Protein AF-A0A9W8GCJ5-F1 (afdb_monomer)

Sequence (256 aa):
MLEFILEGESNPAYVTQRINQFIREYRLRLLELSTEEFESSVQSLISLKQEKLVSIGDEFGWHWAHINSDKYRFDKLENDIEHLKQLSKDDLLAFWDKYINKDTAKHYTRLDLQTWSAKIWQPTPEEFEMYPSAVLSLFGCLRSGGHTTLSIAEVYSFLLSVTTSNSIDTVLEELCELYSSKQAPSTINAGTARTAFETSSKIATALQMAISSAQDTPNFANLSTTNFASIGMKQSPEGIWLINDYTQFKSSQALH

Nearest PDB structures (foldseek):
  7rzh-assembly1_B  TM=9.406E-01  e=5.147E-03  Homo sapiens
  5wob-assembly1_B  TM=9.764E-01  e=1.073E-02  Homo sapiens
  2jbu-assembly1_A  TM=9.739E-01  e=1.306E-02  Homo sapiens
  2jg4-assembly1_A  TM=9.577E-01  e=1.372E-02  Homo sapiens
  5wob-assembly3_E  TM=8.045E-01  e=8.000E-03  Homo sapiens

Organism: NCBI:txid417178

Radius of gyration: 23.52 Å; Cα contacts (8 Å, |Δi|>4): 191; chains: 1; bounding box: 65×42×53 Å

InterPro domains:
  IPR011249 Metalloenzyme, LuxS/M16 peptidase-like [SSF63411] (9-106)
  IPR050626 Peptidase M16 [PTHR43690] (3-119)

Mean predicted aligned error: 10.19 Å

Foldseek 3Di:
DDDDDDDDDAALLLVVLVVLVCLVVVLVVLVVQDQVNLVVVLVVVLVVLPPDDPDPVSVCVVQVVCVVVVNNPPVVSVVVNVVSVVDGSVNVSVVSQQEPNPQRHLNDDDDDDDDDDPVFDDDDPVCQAVDDSLLVSLVSLCVVLVLPQDDSVRSVVLLVVDDDPDDLVVSLVVVLVVSVVRDDPDDDDSVVSVCSSVVPPSNSVSSVSSNVCVVRLQQCLVVDPDDCVLQVWHAHSSRDTDDPDVVSNVVSPPPD

Solvent-accessible surface area (backbone atoms only — not comparable to full-atom values): 15551 Å² total; per-residue (Å²): 138,90,84,88,89,86,84,75,93,67,56,52,54,41,51,54,52,51,52,54,50,48,56,56,54,49,50,53,53,60,69,68,53,48,72,68,58,48,51,51,51,50,50,52,53,44,54,62,67,66,56,72,74,86,45,72,66,52,48,49,53,53,55,46,55,29,55,77,64,76,63,66,57,87,59,47,66,64,52,52,48,58,53,54,74,70,60,49,72,66,56,53,52,51,48,38,41,39,40,65,35,80,91,64,18,86,60,54,75,89,85,87,89,78,78,82,58,93,89,51,88,73,82,51,73,67,50,46,43,72,40,47,62,44,54,55,20,31,51,43,41,37,44,74,73,67,52,68,89,72,54,70,69,55,56,49,53,47,59,73,69,60,70,97,79,66,54,71,67,57,52,51,49,53,51,50,48,58,54,59,76,71,53,73,101,80,77,81,59,77,76,56,57,54,48,60,57,70,71,33,68,62,45,55,49,30,46,52,50,28,56,54,46,70,74,63,64,62,66,36,61,82,73,49,92,71,80,53,57,86,45,62,33,46,56,26,70,49,35,49,80,38,75,84,47,69,65,53,38,56,70,54,51,81,82,125

pLDDT: mean 79.44, std 13.28, range [41.75, 94.94]

Secondary structure (DSSP, 8-state):
-------SSS-HHHHHHHHHHHHHHHHHHHHH--HHHHHHHHHHHHHHHTPPP-SHHHHHHHHHHHHHTT---TTHHHHHHHHHHH--HHHHHHHIIIII-TTT-TT----------TTS----HHHHHHS-HHHHHHHHHHHHTT--S--HHHHHHHHHH--S-S-HHHHHHHHHHHHHHHS-SSS--HHHHHHHHHT-HHHHHHHHHHHHHHHS---GGGT-----GGGT-EE-TTS-EE-S-HHHHHHHS---

Structure (mmCIF, N/CA/C/O backbone):
data_AF-A0A9W8GCJ5-F1
#
_entry.id   AF-A0A9W8GCJ5-F1
#
loop_
_atom_site.group_PDB
_atom_site.id
_atom_site.type_symbol
_atom_site.label_atom_id
_atom_site.label_alt_id
_atom_site.label_comp_id
_atom_site.label_asym_id
_atom_site.label_entity_id
_atom_site.label_seq_id
_atom_site.pdbx_PDB_ins_code
_atom_site.Cartn_x
_atom_site.Cartn_y
_atom_site.Cartn_z
_atom_site.occupancy
_atom_site.B_iso_or_equiv
_atom_site.auth_seq_id
_atom_site.auth_comp_id
_atom_site.auth_asym_id
_atom_site.auth_atom_id
_atom_site.pdbx_PDB_model_num
ATOM 1 N N . MET A 1 1 ? -11.191 0.876 6.744 1.00 73.06 1 MET A N 1
ATOM 2 C CA . MET A 1 1 ? -10.492 1.078 5.461 1.00 73.06 1 MET A CA 1
ATOM 3 C C . MET A 1 1 ? -9.217 1.827 5.786 1.00 73.06 1 MET A C 1
ATOM 5 O O . MET A 1 1 ? -9.315 2.819 6.495 1.00 73.06 1 MET A O 1
ATOM 9 N N . LEU A 1 2 ? -8.058 1.297 5.396 1.00 87.69 2 LEU A N 1
ATOM 10 C CA . LEU A 1 2 ? -6.771 1.976 5.550 1.00 87.69 2 LEU A CA 1
ATOM 11 C C . LEU A 1 2 ? -6.461 2.661 4.221 1.00 87.69 2 LEU A C 1
ATOM 13 O O . LEU A 1 2 ? -6.522 2.006 3.184 1.00 87.69 2 LEU A O 1
ATOM 17 N N . GLU A 1 3 ? -6.173 3.955 4.260 1.00 91.62 3 GLU A N 1
ATOM 18 C CA . GLU A 1 3 ? -5.956 4.774 3.072 1.00 91.62 3 GLU A CA 1
ATOM 19 C C . GLU A 1 3 ? -4.633 5.530 3.203 1.00 91.62 3 GLU A C 1
ATOM 21 O O . GLU A 1 3 ? -4.331 6.091 4.256 1.00 91.62 3 GLU A O 1
ATOM 26 N N . PHE A 1 4 ? -3.850 5.530 2.126 1.00 91.44 4 PHE A N 1
ATOM 27 C CA . PHE A 1 4 ? -2.624 6.308 2.003 1.00 91.44 4 PHE A CA 1
ATOM 28 C C . PHE A 1 4 ? -2.789 7.271 0.832 1.00 91.44 4 PHE A C 1
ATOM 30 O O . PHE A 1 4 ? -2.944 6.832 -0.306 1.00 91.44 4 PHE A O 1
ATOM 37 N N . ILE A 1 5 ? -2.734 8.573 1.110 1.00 92.88 5 ILE A N 1
ATOM 38 C CA . ILE A 1 5 ? -2.767 9.624 0.091 1.00 92.88 5 ILE A CA 1
ATOM 39 C C . ILE A 1 5 ? -1.407 10.305 0.102 1.00 92.88 5 ILE A C 1
ATOM 41 O O . ILE A 1 5 ? -0.967 10.814 1.133 1.00 92.88 5 ILE A O 1
ATOM 45 N N . LEU A 1 6 ? -0.725 10.275 -1.038 1.00 92.44 6 LEU A N 1
ATOM 46 C CA . LEU A 1 6 ? 0.611 10.830 -1.195 1.00 92.44 6 LEU A CA 1
ATOM 47 C C . LEU A 1 6 ? 0.657 11.674 -2.464 1.00 92.44 6 LEU A C 1
ATOM 49 O O . LEU A 1 6 ? 0.179 11.256 -3.515 1.00 92.44 6 LEU A O 1
ATOM 53 N N . GLU A 1 7 ? 1.285 12.839 -2.357 1.00 88.56 7 GLU A N 1
ATOM 54 C CA . GLU A 1 7 ? 1.573 13.731 -3.473 1.00 88.56 7 GLU A CA 1
ATOM 55 C C . GLU A 1 7 ? 3.071 14.040 -3.470 1.00 88.56 7 GLU A C 1
ATOM 57 O O . GLU A 1 7 ? 3.674 14.271 -2.419 1.00 88.56 7 GLU A O 1
ATOM 62 N N . GLY A 1 8 ? 3.698 14.012 -4.643 1.00 86.81 8 GLY A N 1
ATOM 63 C CA . GLY A 1 8 ? 5.106 14.356 -4.763 1.00 86.81 8 GLY A CA 1
ATOM 64 C C . GLY A 1 8 ? 5.670 14.130 -6.157 1.00 86.81 8 GLY A C 1
ATOM 65 O O . GLY A 1 8 ? 4.987 13.701 -7.080 1.00 86.81 8 GLY A O 1
ATOM 66 N N . GLU A 1 9 ? 6.965 14.401 -6.293 1.00 84.38 9 GLU A N 1
ATOM 67 C CA . GLU A 1 9 ? 7.691 14.320 -7.571 1.00 84.38 9 GLU A CA 1
ATOM 68 C C . GLU A 1 9 ? 8.234 12.918 -7.881 1.00 84.38 9 GLU A C 1
ATOM 70 O O . GLU A 1 9 ? 8.916 12.706 -8.882 1.00 84.38 9 GLU A O 1
ATOM 75 N N . SER A 1 10 ? 7.997 11.956 -6.989 1.00 84.88 10 SER A N 1
ATOM 76 C CA . SER A 1 10 ? 8.514 10.599 -7.153 1.00 84.88 10 SER A CA 1
ATOM 77 C C . SER A 1 10 ? 7.586 9.772 -8.037 1.00 84.88 10 SER A C 1
ATOM 79 O O . SER A 1 10 ? 6.380 9.991 -8.074 1.00 84.88 10 SER A O 1
ATOM 81 N N . ASN A 1 11 ? 8.160 8.794 -8.735 1.00 86.81 11 ASN A N 1
ATOM 82 C CA . ASN A 1 11 ? 7.403 7.877 -9.578 1.00 86.81 11 ASN A CA 1
ATOM 83 C C . ASN A 1 11 ? 6.332 7.125 -8.741 1.00 86.81 11 ASN A C 1
ATOM 85 O O . ASN A 1 11 ? 6.692 6.549 -7.708 1.00 86.81 11 ASN A O 1
ATOM 89 N N . PRO A 1 12 ? 5.052 7.082 -9.166 1.00 88.56 12 PRO A N 1
ATOM 90 C CA . PRO A 1 12 ? 3.993 6.375 -8.443 1.00 88.56 12 PRO A CA 1
ATOM 91 C C . PRO A 1 12 ? 4.302 4.900 -8.156 1.00 88.56 12 PRO A C 1
ATOM 93 O O . PRO A 1 12 ? 4.041 4.432 -7.050 1.00 88.56 12 PRO A O 1
ATOM 96 N N . ALA A 1 13 ? 4.936 4.181 -9.088 1.00 86.56 13 ALA A N 1
ATOM 97 C CA . ALA A 1 13 ? 5.345 2.791 -8.879 1.00 86.56 13 ALA A CA 1
ATOM 98 C C . ALA A 1 13 ? 6.369 2.660 -7.738 1.00 86.56 13 ALA A C 1
ATOM 100 O O . ALA A 1 13 ? 6.269 1.751 -6.914 1.00 86.56 13 ALA A O 1
ATOM 101 N N . TYR A 1 14 ? 7.310 3.604 -7.634 1.00 88.00 14 TYR A N 1
ATOM 102 C CA . TYR A 1 14 ? 8.260 3.659 -6.519 1.00 88.00 14 TYR A CA 1
ATOM 103 C C . TYR A 1 14 ? 7.556 3.920 -5.187 1.00 88.00 14 TYR A C 1
ATOM 105 O O . TYR A 1 14 ? 7.839 3.259 -4.188 1.00 88.00 14 TYR A O 1
ATOM 113 N N . VAL A 1 15 ? 6.596 4.845 -5.170 1.00 90.50 15 VAL A N 1
ATOM 114 C CA . VAL A 1 15 ? 5.814 5.157 -3.968 1.00 90.50 15 VAL A CA 1
ATOM 115 C C . VAL A 1 15 ? 4.997 3.944 -3.511 1.00 90.50 15 VAL A C 1
ATOM 117 O O . VAL A 1 15 ? 5.024 3.606 -2.329 1.00 90.50 15 VAL A O 1
ATOM 120 N N . THR A 1 16 ? 4.350 3.226 -4.432 1.00 88.88 16 THR A N 1
ATOM 121 C CA . THR A 1 16 ? 3.648 1.964 -4.146 1.00 88.88 16 THR A CA 1
ATOM 122 C C . THR A 1 16 ? 4.576 0.943 -3.479 1.00 88.88 16 THR A C 1
ATOM 124 O O . THR A 1 16 ? 4.180 0.321 -2.489 1.00 88.88 16 THR A O 1
ATOM 127 N N . GLN A 1 17 ? 5.813 0.787 -3.965 1.00 87.00 17 GLN A N 1
ATOM 128 C CA . GLN A 1 17 ? 6.788 -0.117 -3.346 1.00 87.00 17 GLN A CA 1
ATOM 129 C C . GLN A 1 17 ? 7.227 0.356 -1.955 1.00 87.00 17 GLN A C 1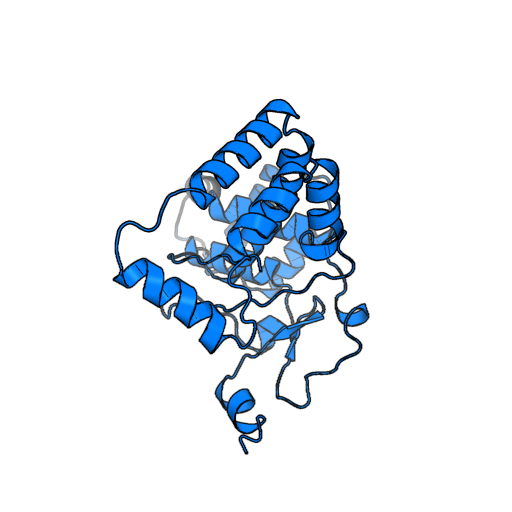
ATOM 131 O O . GLN A 1 17 ? 7.318 -0.451 -1.030 1.00 87.00 17 GLN A O 1
ATOM 136 N N . ARG A 1 18 ? 7.392 1.667 -1.753 1.00 89.25 18 ARG A N 1
ATOM 137 C CA . ARG A 1 18 ? 7.695 2.233 -0.430 1.00 89.25 18 ARG A CA 1
ATOM 138 C C . ARG A 1 18 ? 6.570 2.005 0.574 1.00 89.25 18 ARG A C 1
ATOM 140 O O . ARG A 1 18 ? 6.860 1.684 1.721 1.00 89.25 18 ARG A O 1
ATOM 147 N N . ILE A 1 19 ? 5.306 2.107 0.156 1.00 90.62 19 ILE A N 1
ATOM 148 C CA . ILE A 1 19 ? 4.155 1.772 1.011 1.00 90.62 19 ILE A CA 1
ATOM 149 C C . ILE A 1 19 ? 4.189 0.287 1.392 1.00 90.62 19 ILE A C 1
ATOM 151 O O . ILE A 1 19 ? 3.980 -0.048 2.555 1.00 90.62 19 ILE A O 1
ATOM 155 N N . ASN A 1 20 ? 4.494 -0.609 0.446 1.00 86.94 20 ASN A N 1
ATOM 156 C CA . ASN A 1 20 ? 4.625 -2.042 0.737 1.00 86.94 20 ASN A CA 1
ATOM 157 C C . ASN A 1 20 ? 5.688 -2.320 1.796 1.00 86.94 20 ASN A C 1
ATOM 159 O O . ASN A 1 20 ? 5.447 -3.077 2.736 1.00 86.94 20 ASN A O 1
ATOM 163 N N . GLN A 1 21 ? 6.857 -1.707 1.635 1.00 87.06 21 GLN A N 1
ATOM 164 C CA . GLN A 1 21 ? 7.943 -1.825 2.593 1.00 87.06 21 GLN A CA 1
ATOM 165 C C . GLN A 1 21 ? 7.534 -1.258 3.956 1.00 87.06 21 GLN A C 1
ATOM 167 O O . GLN A 1 21 ? 7.697 -1.937 4.965 1.00 87.06 21 GLN A O 1
ATOM 172 N N . PHE A 1 22 ? 6.915 -0.076 3.982 1.00 90.62 22 PHE A N 1
ATOM 173 C CA . PHE A 1 22 ? 6.409 0.531 5.209 1.00 90.62 22 PHE A CA 1
ATOM 174 C C . PHE A 1 22 ? 5.424 -0.387 5.939 1.00 90.62 22 PHE A C 1
ATOM 176 O O . PHE A 1 22 ? 5.556 -0.577 7.140 1.00 90.62 22 PHE A O 1
ATOM 183 N N . ILE A 1 23 ? 4.473 -1.012 5.239 1.00 89.81 23 ILE A N 1
ATOM 184 C CA . ILE A 1 23 ? 3.513 -1.947 5.849 1.00 89.81 23 ILE A CA 1
ATOM 185 C C . ILE A 1 23 ? 4.232 -3.145 6.496 1.00 89.81 23 ILE A C 1
ATOM 187 O O . ILE A 1 23 ? 3.858 -3.574 7.590 1.00 89.81 23 ILE A O 1
ATOM 191 N N . ARG A 1 24 ? 5.276 -3.679 5.849 1.00 86.19 24 ARG A N 1
ATOM 192 C CA . ARG A 1 24 ? 6.088 -4.777 6.399 1.00 86.19 24 ARG A CA 1
ATOM 193 C C . ARG A 1 24 ? 6.873 -4.338 7.635 1.00 86.19 24 ARG A C 1
ATOM 195 O O . ARG A 1 24 ? 6.827 -5.008 8.661 1.00 86.19 24 ARG A O 1
ATOM 202 N N . GLU A 1 25 ? 7.556 -3.202 7.559 1.00 88.19 25 GLU A N 1
ATOM 203 C CA . GLU A 1 25 ? 8.367 -2.664 8.658 1.00 88.19 25 GLU A CA 1
ATOM 204 C C . GLU A 1 25 ? 7.500 -2.244 9.850 1.00 88.19 25 GLU A C 1
ATOM 206 O O . GLU A 1 25 ? 7.815 -2.543 11.001 1.00 88.19 25 GLU A O 1
ATOM 211 N N . TYR A 1 26 ? 6.353 -1.619 9.585 1.00 91.06 26 TYR A N 1
ATOM 212 C CA . TYR A 1 26 ? 5.425 -1.188 10.621 1.00 91.06 26 TYR A CA 1
ATOM 213 C C . TYR A 1 26 ? 4.861 -2.374 11.402 1.00 91.06 26 TYR A C 1
ATOM 215 O O . TYR A 1 26 ? 4.637 -2.275 12.606 1.00 91.06 26 TYR A O 1
ATOM 223 N N . ARG A 1 27 ? 4.716 -3.538 10.758 1.00 90.06 27 ARG A N 1
ATOM 224 C CA . ARG A 1 27 ? 4.353 -4.769 11.457 1.00 90.06 27 ARG A CA 1
ATOM 225 C C . ARG A 1 27 ? 5.360 -5.139 12.552 1.00 90.06 27 ARG A C 1
ATOM 227 O O . ARG A 1 27 ? 4.939 -5.554 13.629 1.00 90.06 27 ARG A O 1
ATOM 234 N N . LEU A 1 28 ? 6.661 -5.006 12.287 1.00 90.88 28 LEU A N 1
ATOM 235 C CA . LEU A 1 28 ? 7.707 -5.261 13.285 1.00 90.88 28 LEU A CA 1
ATOM 236 C C . LEU A 1 28 ? 7.599 -4.260 14.434 1.00 90.88 28 LEU A C 1
ATOM 238 O O . LEU A 1 28 ? 7.629 -4.651 15.598 1.00 90.88 28 LEU A O 1
ATOM 242 N N . ARG A 1 29 ? 7.333 -2.990 14.114 1.00 91.38 29 ARG A N 1
ATOM 243 C CA . ARG A 1 29 ? 7.096 -1.966 15.134 1.00 91.38 29 ARG A CA 1
ATOM 244 C C . ARG A 1 29 ? 5.886 -2.287 16.018 1.00 91.38 29 ARG A C 1
ATOM 246 O O . ARG A 1 29 ? 5.948 -2.073 17.223 1.00 91.38 29 ARG A O 1
ATOM 253 N N . LEU A 1 30 ? 4.811 -2.842 15.450 1.00 91.62 30 LEU A N 1
ATOM 254 C CA . LEU A 1 30 ? 3.651 -3.304 16.222 1.00 91.62 30 LEU A CA 1
ATOM 255 C C . LEU A 1 30 ? 3.992 -4.476 17.155 1.00 91.62 30 LEU A C 1
ATOM 257 O O . LEU A 1 30 ? 3.408 -4.580 18.231 1.00 91.62 30 LEU A O 1
ATOM 261 N N . LEU A 1 31 ? 4.930 -5.352 16.778 1.00 91.81 31 LEU A N 1
ATOM 262 C CA . LEU A 1 31 ? 5.398 -6.433 17.653 1.00 91.81 31 LEU A CA 1
ATOM 263 C C . LEU A 1 31 ? 6.209 -5.893 18.835 1.00 91.81 31 LEU A C 1
ATOM 265 O O . LEU A 1 31 ? 6.028 -6.366 19.956 1.00 91.81 31 LEU A O 1
ATOM 269 N N . GLU A 1 32 ? 7.047 -4.887 18.601 1.00 93.06 32 GLU A N 1
ATOM 270 C CA . GLU A 1 32 ? 7.887 -4.248 19.623 1.00 93.06 32 GLU A CA 1
ATOM 271 C C . GLU A 1 32 ? 7.119 -3.323 20.575 1.00 93.06 32 GLU A C 1
ATOM 273 O O . GLU A 1 32 ? 7.618 -3.030 21.659 1.00 93.06 32 GLU A O 1
ATOM 278 N N . LEU A 1 33 ? 5.924 -2.870 20.184 1.00 93.00 33 LEU A N 1
ATOM 279 C CA . LEU A 1 33 ? 5.100 -1.943 20.963 1.00 93.00 33 LEU A CA 1
ATOM 280 C C . LEU A 1 33 ? 4.839 -2.489 22.375 1.00 93.00 33 LEU A C 1
ATOM 282 O O . LEU A 1 33 ? 4.328 -3.604 22.514 1.00 93.00 33 LEU A O 1
ATOM 286 N N . SER A 1 34 ? 5.160 -1.734 23.425 1.00 93.56 34 SER A N 1
ATOM 287 C CA . SER A 1 34 ? 4.887 -2.196 24.791 1.00 93.56 34 SER A CA 1
ATOM 288 C C . SER A 1 34 ? 3.383 -2.184 25.093 1.00 93.56 34 SER A C 1
ATOM 290 O O . SER A 1 34 ? 2.602 -1.504 24.419 1.00 93.56 34 SER A O 1
ATOM 292 N N . THR A 1 35 ? 2.951 -2.943 26.104 1.00 91.75 35 THR A N 1
ATOM 293 C CA . THR A 1 35 ? 1.544 -2.921 26.536 1.00 91.75 35 THR A CA 1
ATOM 294 C C . THR A 1 35 ? 1.148 -1.521 27.009 1.00 91.75 35 THR A C 1
ATOM 296 O O . THR A 1 35 ? 0.073 -1.040 26.667 1.00 91.75 35 THR A O 1
ATOM 299 N N . GLU A 1 36 ? 2.048 -0.819 27.701 1.00 93.25 36 GLU A N 1
ATOM 300 C CA . GLU A 1 36 ? 1.833 0.547 28.183 1.00 93.25 36 GLU A CA 1
ATOM 301 C C . GLU A 1 36 ? 1.713 1.559 27.031 1.00 93.25 36 GLU A C 1
ATOM 303 O O . GLU A 1 36 ? 0.840 2.427 27.059 1.00 93.25 36 GLU A O 1
ATOM 308 N N . GLU A 1 37 ? 2.555 1.451 25.996 1.00 93.69 37 GLU A N 1
ATOM 309 C CA . GLU A 1 37 ? 2.478 2.312 24.805 1.00 93.69 37 GLU A CA 1
ATOM 310 C C . GLU A 1 37 ? 1.172 2.082 24.028 1.00 93.69 37 GLU A C 1
ATOM 312 O O . GLU A 1 37 ? 0.542 3.034 23.549 1.00 93.69 37 GLU A O 1
ATOM 317 N N . PHE A 1 38 ? 0.745 0.820 23.922 1.00 94.25 38 PHE A N 1
ATOM 318 C CA . PHE A 1 38 ? -0.522 0.453 23.298 1.00 94.25 38 PHE A CA 1
ATOM 319 C C . PHE A 1 38 ? -1.709 1.023 24.079 1.00 94.25 38 PHE A C 1
ATOM 321 O O . PHE A 1 38 ? -2.540 1.726 23.503 1.00 94.25 38 PHE A O 1
ATOM 328 N N . GLU A 1 39 ? -1.766 0.790 25.391 1.00 93.94 39 GLU A N 1
ATOM 329 C CA . GLU A 1 39 ? -2.823 1.318 26.255 1.00 93.94 39 GLU A CA 1
ATOM 330 C C . GLU A 1 39 ? -2.865 2.848 26.217 1.00 93.94 39 GLU A C 1
ATOM 332 O O . GLU A 1 39 ? -3.941 3.429 26.089 1.00 93.94 39 GLU A O 1
ATOM 337 N N . SER A 1 40 ? -1.709 3.518 26.234 1.00 94.88 40 SER A N 1
ATOM 338 C CA . SER A 1 40 ? -1.621 4.976 26.103 1.00 94.88 40 SER A CA 1
ATOM 339 C C . SER A 1 40 ? -2.194 5.478 24.771 1.00 94.88 40 SER A C 1
ATOM 341 O O . SER A 1 40 ? -2.934 6.468 24.737 1.00 94.88 40 SER A O 1
ATOM 343 N N . SER A 1 41 ? -1.921 4.763 23.677 1.00 93.62 41 SER A N 1
ATOM 344 C CA . SER A 1 41 ? -2.468 5.072 22.351 1.00 93.62 41 SER A CA 1
ATOM 345 C C . SER A 1 41 ? -3.989 4.880 22.305 1.00 93.62 41 SER A C 1
ATOM 347 O O . SER A 1 41 ? -4.705 5.736 21.781 1.00 93.62 41 SER A O 1
ATOM 349 N N . VAL A 1 42 ? -4.500 3.799 22.907 1.00 94.88 42 VAL A N 1
ATOM 350 C CA . VAL A 1 42 ? -5.944 3.535 23.028 1.00 94.88 42 VAL A CA 1
ATOM 351 C C . VAL A 1 42 ? -6.628 4.614 23.868 1.00 94.88 42 VAL A C 1
ATOM 353 O O . VAL A 1 42 ? -7.656 5.144 23.448 1.00 94.88 42 VAL A O 1
ATOM 356 N N . GLN A 1 43 ? -6.052 5.001 25.010 1.00 93.88 43 GLN A N 1
ATOM 357 C CA . GLN A 1 43 ? -6.604 6.068 25.850 1.00 93.88 43 GLN A CA 1
ATOM 358 C C . GLN A 1 43 ? -6.629 7.410 25.118 1.00 93.88 43 GLN A C 1
ATOM 360 O O . GLN A 1 43 ? -7.650 8.093 25.136 1.00 93.88 43 GLN A O 1
ATOM 365 N N . SER A 1 44 ? -5.557 7.752 24.399 1.00 94.94 44 SER A N 1
ATOM 366 C CA . SER A 1 44 ? -5.500 8.972 23.586 1.00 94.94 44 SER A CA 1
ATOM 367 C C . SER A 1 44 ? -6.596 8.992 22.514 1.00 94.94 44 SER A C 1
ATOM 369 O O . SER A 1 44 ? -7.255 10.012 22.311 1.00 94.94 44 SER A O 1
ATOM 371 N N . LEU A 1 45 ? -6.854 7.849 21.866 1.00 94.12 45 LEU A N 1
ATOM 372 C CA . LEU A 1 45 ? -7.928 7.710 20.882 1.00 94.12 45 LEU A CA 1
ATOM 373 C C . LEU A 1 45 ? -9.327 7.813 21.514 1.00 94.12 45 LEU A C 1
ATOM 375 O O . LEU A 1 45 ? -10.225 8.404 20.913 1.00 94.12 45 LEU A O 1
ATOM 379 N N . ILE A 1 46 ? -9.524 7.262 22.716 1.00 94.06 46 ILE A N 1
ATOM 380 C CA . ILE A 1 46 ? -10.779 7.398 23.469 1.00 94.06 46 ILE A CA 1
ATOM 381 C C . ILE A 1 46 ? -11.017 8.864 23.836 1.00 94.06 46 ILE A C 1
ATOM 383 O O . ILE A 1 46 ? -12.116 9.363 23.604 1.00 94.06 46 ILE A O 1
ATOM 387 N N . SER A 1 47 ? -10.003 9.566 24.350 1.00 92.94 47 SER A N 1
ATOM 388 C CA . SER A 1 47 ? -10.110 10.990 24.685 1.00 92.94 47 SER A CA 1
ATOM 389 C C . SER A 1 47 ? -10.464 11.837 23.464 1.00 92.94 47 SER A C 1
ATOM 391 O O . SER A 1 47 ? -11.352 12.678 23.558 1.00 92.94 47 SER A O 1
ATOM 393 N N . LEU A 1 48 ? -9.848 11.560 22.308 1.00 90.88 48 LEU A N 1
ATOM 394 C CA . LEU A 1 48 ? -10.172 12.234 21.048 1.00 90.88 48 LEU A CA 1
ATOM 395 C C . LEU A 1 48 ? -11.627 11.994 20.620 1.00 90.88 48 LEU A C 1
ATOM 397 O O . LEU A 1 48 ? -12.302 12.903 20.153 1.00 90.88 48 LEU A O 1
ATOM 401 N N . LYS A 1 49 ? -12.134 10.768 20.787 1.00 87.94 49 LYS A N 1
ATOM 402 C CA . LYS A 1 49 ? -13.531 10.433 20.470 1.00 87.94 49 LYS A CA 1
ATOM 403 C C . LYS A 1 49 ? -14.527 11.073 21.438 1.00 87.94 49 LYS A C 1
ATOM 405 O O . LYS A 1 49 ? -15.628 11.409 21.028 1.00 87.94 49 LYS A O 1
ATOM 410 N N . GLN A 1 50 ? -14.164 11.225 22.707 1.00 87.00 50 GLN A N 1
ATOM 411 C CA . GLN A 1 50 ? -15.023 11.831 23.728 1.00 87.00 50 GLN A CA 1
ATOM 412 C C . GLN A 1 50 ? -15.082 13.359 23.653 1.00 87.00 50 GLN A C 1
ATOM 414 O O . GLN A 1 50 ? -15.855 13.968 24.396 1.00 87.00 50 GLN A O 1
ATOM 419 N N . GLU A 1 51 ? -14.282 13.983 22.788 1.00 84.00 51 GLU A N 1
ATOM 420 C CA . GLU A 1 51 ? -14.335 15.421 22.584 1.00 84.00 51 GLU A CA 1
ATOM 421 C C . GLU A 1 51 ? -15.736 15.831 22.114 1.00 84.00 51 GLU A C 1
ATOM 423 O O . GLU A 1 51 ? -16.270 15.342 21.116 1.00 84.00 51 GLU A O 1
ATOM 428 N N . LYS A 1 52 ? -16.373 16.703 22.898 1.00 77.38 52 LYS A N 1
ATOM 429 C CA . LYS A 1 52 ? -17.750 17.115 22.652 1.00 77.38 52 LYS A CA 1
ATOM 430 C C . LYS A 1 52 ? -17.810 17.973 21.391 1.00 77.38 52 LYS A C 1
ATOM 432 O O . LYS A 1 52 ? -17.036 18.915 21.247 1.00 77.38 52 LYS A O 1
ATOM 437 N N . LEU A 1 53 ? -18.799 17.704 20.539 1.00 77.19 53 LEU A N 1
ATOM 438 C CA . LEU A 1 53 ? -19.127 18.571 19.409 1.00 77.19 53 LEU A CA 1
ATOM 439 C C . LEU A 1 53 ? -19.427 19.986 19.926 1.00 77.19 53 LEU A C 1
ATOM 441 O O . LEU A 1 53 ? -20.293 20.182 20.784 1.00 77.19 53 LEU A O 1
ATOM 445 N N . VAL A 1 54 ? -18.651 20.962 19.451 1.00 78.56 54 VAL A N 1
ATOM 446 C CA . VAL A 1 54 ? -18.655 22.331 19.990 1.00 78.56 54 VAL A CA 1
ATOM 447 C C . VAL A 1 54 ? -19.812 23.145 19.413 1.00 78.56 54 VAL A C 1
ATOM 449 O O . VAL A 1 54 ? -20.352 24.016 20.097 1.00 78.56 54 VAL A O 1
ATOM 452 N N . SER A 1 55 ? -20.221 22.858 18.174 1.00 86.00 55 SER A N 1
ATOM 453 C CA . SER A 1 55 ? -21.286 23.583 17.489 1.00 86.00 55 SER A CA 1
ATOM 454 C C . SER A 1 55 ? -22.483 22.698 17.132 1.00 86.00 55 SER A C 1
ATOM 456 O O . SER A 1 55 ? -22.351 21.509 16.850 1.00 86.00 55 SER A O 1
ATOM 458 N N . ILE A 1 56 ? -23.665 23.322 17.062 1.00 87.81 56 ILE A N 1
ATOM 459 C CA . ILE A 1 56 ? -24.894 22.693 16.544 1.00 87.81 56 ILE A CA 1
ATOM 460 C C . ILE A 1 56 ? -24.696 22.219 15.094 1.00 87.81 56 ILE A C 1
ATOM 462 O O . ILE A 1 56 ? -25.302 21.238 14.677 1.00 87.81 56 ILE A O 1
ATOM 466 N N . GLY A 1 57 ? -23.846 22.901 14.317 1.00 90.75 57 GLY A N 1
ATOM 467 C CA . GLY A 1 57 ? -23.517 22.496 12.950 1.00 90.75 57 GLY A CA 1
ATOM 468 C C . GLY A 1 57 ? -22.770 21.164 12.902 1.00 90.75 57 GLY A C 1
ATOM 469 O O . GLY A 1 57 ? -23.091 20.320 12.067 1.00 90.75 57 GLY A 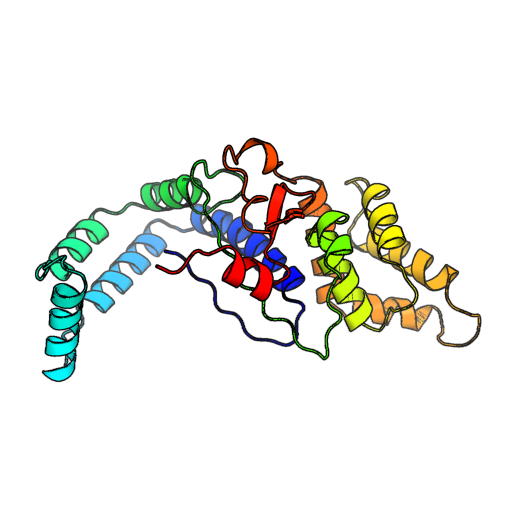O 1
ATOM 470 N N . ASP A 1 58 ? -21.836 20.951 13.830 1.00 86.06 58 ASP A N 1
ATOM 471 C CA . ASP A 1 58 ? -21.098 19.690 13.944 1.00 86.06 58 ASP A CA 1
ATOM 472 C C . ASP A 1 58 ? -22.023 18.554 14.398 1.00 86.06 58 ASP A C 1
ATOM 474 O O . ASP A 1 58 ? -21.985 17.463 13.832 1.00 86.06 58 ASP A O 1
ATOM 478 N N . GLU A 1 59 ? -22.906 18.825 15.365 1.00 85.94 59 GLU A N 1
ATOM 479 C CA . GLU A 1 59 ? -23.931 17.879 15.830 1.00 85.94 59 GLU A CA 1
ATOM 480 C C . GLU A 1 59 ? -24.902 17.500 14.705 1.00 85.94 59 GLU A C 1
ATOM 482 O O . GLU A 1 59 ? -25.143 16.317 14.449 1.00 85.94 59 GLU A O 1
ATOM 487 N N . PHE A 1 60 ? -25.393 18.489 13.955 1.00 90.44 60 PHE A N 1
ATOM 488 C CA . PHE A 1 60 ? -26.238 18.256 12.789 1.00 90.44 60 PHE A CA 1
ATOM 489 C C . PHE A 1 60 ? -25.515 17.429 11.722 1.00 90.44 60 PHE A C 1
ATOM 491 O O . PHE A 1 60 ? -26.071 16.444 11.241 1.00 90.44 60 PHE A O 1
ATOM 498 N N . GLY A 1 61 ? -24.276 17.787 11.367 1.00 90.06 61 GLY A N 1
ATOM 499 C CA . GLY A 1 61 ? -23.478 17.059 10.379 1.00 90.06 61 GLY A CA 1
ATOM 500 C C . GLY A 1 61 ? -23.220 15.609 10.789 1.00 90.06 61 GLY A C 1
ATOM 501 O O . GLY A 1 61 ? -23.340 14.700 9.964 1.00 90.06 61 GLY A O 1
ATOM 502 N N . TRP A 1 62 ? -22.945 15.380 12.075 1.00 86.69 62 TRP A N 1
ATOM 503 C CA . TRP A 1 62 ? -22.767 14.047 12.637 1.00 86.69 62 TRP A CA 1
ATOM 504 C C . TRP A 1 62 ? -24.038 13.201 12.504 1.00 86.69 62 TRP A C 1
ATOM 506 O O . TRP A 1 62 ? -24.005 12.136 11.882 1.00 86.69 62 TRP A O 1
ATOM 516 N N . HIS A 1 63 ? -25.183 13.693 12.989 1.00 89.56 63 HIS A N 1
ATOM 517 C CA . HIS A 1 63 ? -26.461 12.986 12.854 1.00 89.56 63 HIS A CA 1
ATOM 518 C C . HIS A 1 63 ? -26.856 12.778 11.389 1.00 89.56 63 HIS A C 1
ATOM 520 O O . HIS A 1 63 ? -27.332 11.703 11.017 1.00 89.56 63 HIS A O 1
ATOM 526 N N . TRP A 1 64 ? -26.621 13.773 10.536 1.00 92.69 64 TRP A N 1
ATOM 527 C CA . TRP A 1 64 ? -26.946 13.681 9.121 1.00 92.69 64 TRP A CA 1
ATOM 528 C C . TRP A 1 64 ? -26.119 12.611 8.406 1.00 92.69 64 TRP A C 1
ATOM 530 O O . TRP A 1 64 ? -26.661 11.885 7.579 1.00 92.69 64 TRP A O 1
ATOM 540 N N . ALA A 1 65 ? -24.846 12.418 8.765 1.00 90.19 65 ALA A N 1
ATOM 541 C CA . ALA A 1 65 ? -24.035 11.321 8.231 1.00 90.19 65 ALA A CA 1
ATOM 542 C C . ALA A 1 65 ? -24.613 9.934 8.583 1.00 90.19 65 ALA A C 1
ATOM 544 O O . ALA A 1 65 ? -24.551 9.001 7.776 1.00 90.19 65 ALA A O 1
ATOM 545 N N . HIS A 1 66 ? -25.221 9.789 9.764 1.00 90.12 66 HIS A N 1
ATOM 546 C CA . HIS A 1 66 ? -25.910 8.559 10.168 1.00 90.12 66 HIS A CA 1
ATOM 547 C C . HIS A 1 66 ? -27.211 8.318 9.397 1.00 90.12 66 HIS A C 1
ATOM 549 O O . HIS A 1 66 ? -27.500 7.167 9.063 1.00 90.12 66 HIS A O 1
ATOM 555 N N . ILE A 1 67 ? -27.954 9.384 9.091 1.00 92.88 67 ILE A N 1
ATOM 556 C CA . ILE A 1 67 ? -29.164 9.329 8.258 1.00 92.88 67 ILE A CA 1
ATOM 557 C C . ILE A 1 67 ? -28.789 9.004 6.810 1.00 92.88 67 ILE A C 1
ATOM 559 O O . ILE A 1 67 ? -29.301 8.047 6.252 1.00 92.88 67 ILE A O 1
ATOM 563 N N . ASN A 1 68 ? -27.842 9.739 6.225 1.00 93.25 68 ASN A N 1
ATOM 564 C CA . ASN A 1 68 ? -27.421 9.590 4.830 1.00 93.25 68 ASN A CA 1
ATOM 565 C C . ASN A 1 68 ? -26.740 8.245 4.531 1.00 93.25 68 ASN A C 1
ATOM 567 O O . ASN A 1 68 ? -26.624 7.849 3.377 1.00 93.25 68 ASN A O 1
ATOM 571 N N . SER A 1 69 ? -26.246 7.553 5.560 1.00 89.94 69 SER A N 1
ATOM 572 C CA . SER A 1 69 ? -25.696 6.202 5.415 1.00 89.94 69 SER A CA 1
ATOM 573 C C . SER A 1 69 ? -26.727 5.088 5.627 1.00 89.94 69 SER A C 1
ATOM 575 O O . SER A 1 69 ? -26.334 3.924 5.569 1.00 89.94 69 SER A O 1
ATOM 577 N N . ASP A 1 70 ? -27.992 5.424 5.920 1.00 91.38 70 ASP A N 1
ATOM 578 C CA . ASP A 1 70 ? -29.094 4.509 6.268 1.00 91.38 70 ASP A CA 1
ATOM 579 C C . ASP A 1 70 ? -28.790 3.560 7.442 1.00 91.38 70 ASP A C 1
ATOM 581 O O . ASP A 1 70 ? -29.434 2.529 7.635 1.00 91.38 70 ASP A O 1
ATOM 585 N N . LYS A 1 71 ? -27.783 3.894 8.259 1.00 87.81 71 LYS A N 1
ATOM 586 C CA . LYS A 1 71 ? -27.357 3.066 9.396 1.00 87.81 71 LYS A CA 1
ATOM 587 C C . LYS A 1 71 ? -28.049 3.460 10.693 1.00 87.81 71 LYS A C 1
ATOM 589 O O . LYS A 1 71 ? -28.151 2.616 11.573 1.00 87.81 71 LYS A O 1
ATOM 594 N N . TYR A 1 72 ? -28.456 4.724 10.842 1.00 90.00 72 TYR A N 1
ATOM 595 C CA . TYR A 1 72 ? -29.166 5.261 12.020 1.00 90.00 72 TYR A CA 1
ATOM 596 C C . TYR A 1 72 ? -28.528 4.928 13.388 1.00 90.00 72 TYR A C 1
ATOM 598 O O . TYR A 1 72 ? -29.206 4.871 14.410 1.00 90.00 72 TYR A O 1
ATOM 606 N N . ARG A 1 73 ? -27.205 4.712 13.427 1.00 88.25 73 ARG A N 1
ATOM 607 C CA . ARG A 1 73 ? -26.449 4.359 14.644 1.00 88.25 73 ARG A CA 1
ATOM 608 C C . ARG A 1 73 ? -26.048 5.597 15.448 1.00 88.25 73 ARG A C 1
ATOM 610 O O . ARG A 1 73 ? -24.872 5.949 15.477 1.00 88.25 73 ARG A O 1
ATOM 617 N N . PHE A 1 74 ? -27.018 6.267 16.060 1.00 88.31 74 PHE A N 1
ATOM 618 C CA . PHE A 1 74 ? -26.788 7.477 16.865 1.00 88.31 74 PHE A CA 1
ATOM 619 C C . PHE A 1 74 ? -26.134 7.216 18.230 1.00 88.31 74 PHE A C 1
ATOM 621 O O . PHE A 1 74 ? -25.824 8.153 18.946 1.00 88.31 74 PHE A O 1
ATOM 628 N N . ASP A 1 75 ? -25.916 5.956 18.580 1.00 88.44 75 ASP A N 1
ATOM 629 C CA . ASP A 1 75 ? -25.180 5.476 19.753 1.00 88.44 75 ASP A CA 1
ATOM 630 C C . ASP A 1 75 ? -23.788 4.938 19.363 1.00 88.44 75 ASP A C 1
ATOM 632 O O . ASP A 1 75 ? -23.128 4.206 20.106 1.00 88.44 75 ASP A O 1
ATOM 636 N N . LYS A 1 76 ? -23.342 5.204 18.125 1.00 87.81 76 LYS A N 1
ATOM 637 C CA . LYS A 1 76 ? -22.079 4.665 17.608 1.00 87.81 76 LYS A CA 1
ATOM 638 C C . LYS A 1 76 ? -20.894 5.108 18.460 1.00 87.81 76 LYS A C 1
ATOM 640 O O . LYS A 1 76 ? -19.950 4.339 18.590 1.00 87.81 76 LYS A O 1
ATOM 645 N N . LEU A 1 77 ? -20.921 6.324 18.999 1.00 87.75 77 LEU A N 1
ATOM 646 C CA . LEU A 1 77 ? -19.790 6.855 19.746 1.00 87.75 77 LEU A CA 1
ATOM 647 C C . LEU A 1 77 ? -19.560 6.076 21.044 1.00 87.75 77 LEU A C 1
ATOM 649 O O . LEU A 1 77 ? -18.440 5.636 21.301 1.00 87.75 77 LEU A O 1
ATOM 653 N N . GLU A 1 78 ? -20.621 5.868 21.822 1.00 89.81 78 GLU A N 1
ATOM 654 C CA . GLU A 1 78 ? -20.598 5.102 23.065 1.00 89.81 78 GLU A CA 1
ATOM 655 C C . GLU A 1 78 ? -20.146 3.667 22.796 1.00 89.81 78 GLU A C 1
ATOM 657 O O . GLU A 1 78 ? -19.202 3.186 23.424 1.00 89.81 78 GLU A O 1
ATOM 662 N N . ASN A 1 79 ? -20.739 3.030 21.782 1.00 92.25 79 ASN A N 1
ATOM 663 C CA . ASN A 1 79 ? -20.358 1.686 21.366 1.00 92.25 79 ASN A CA 1
ATOM 664 C C . ASN A 1 79 ? -18.881 1.615 20.946 1.00 92.25 79 ASN A C 1
ATOM 666 O O . ASN A 1 79 ? -18.160 0.734 21.405 1.00 92.25 79 ASN A O 1
ATOM 670 N N . ASP A 1 80 ? -18.402 2.521 20.087 1.00 91.44 80 ASP A N 1
ATOM 671 C CA . ASP A 1 80 ? -17.005 2.539 19.634 1.00 91.44 80 ASP A CA 1
ATOM 672 C C . ASP A 1 80 ? -16.044 2.644 20.835 1.00 91.44 80 ASP A C 1
ATOM 674 O O . ASP A 1 80 ? -15.025 1.956 20.865 1.00 91.44 80 ASP A O 1
ATOM 678 N N . ILE A 1 81 ? -16.369 3.468 21.838 1.00 92.94 81 ILE A N 1
ATOM 679 C CA . ILE A 1 81 ? -15.561 3.623 23.058 1.00 92.94 81 ILE A CA 1
ATOM 680 C C . ILE A 1 81 ? -15.552 2.334 23.888 1.00 92.94 81 ILE A C 1
ATOM 682 O O . ILE A 1 81 ? -14.495 1.940 24.382 1.00 92.94 81 ILE A O 1
ATOM 686 N N . GLU A 1 82 ? -16.696 1.670 24.055 1.00 94.31 82 GLU A N 1
ATOM 687 C CA . GLU A 1 82 ? -16.772 0.399 24.786 1.00 94.31 82 GLU A CA 1
ATOM 688 C C . GLU A 1 82 ? -15.931 -0.696 24.125 1.00 94.31 82 GLU A C 1
ATOM 690 O O . GLU A 1 82 ? -15.188 -1.393 24.816 1.00 94.31 82 GLU A O 1
ATOM 695 N N . HIS A 1 83 ? -15.970 -0.792 22.793 1.00 93.94 83 HIS A N 1
ATOM 696 C CA . HIS A 1 83 ? -15.149 -1.748 22.049 1.00 93.94 83 HIS A CA 1
ATOM 697 C C . HIS A 1 83 ? -13.657 -1.394 22.119 1.00 93.94 83 HIS A C 1
ATOM 699 O O . HIS A 1 83 ? -12.828 -2.285 22.287 1.00 93.94 83 HIS A O 1
ATOM 705 N N . LEU A 1 84 ? -13.296 -0.106 22.045 1.00 93.56 84 LEU A N 1
ATOM 706 C CA . LEU A 1 84 ? -11.900 0.332 22.166 1.00 93.56 84 LEU A CA 1
ATOM 707 C C . LEU A 1 84 ? -11.288 -0.025 23.524 1.00 93.56 84 LEU A C 1
ATOM 709 O O . LEU A 1 84 ? -10.123 -0.398 23.575 1.00 93.56 84 LEU A O 1
ATOM 713 N N . LYS A 1 85 ? -12.064 0.037 24.612 1.00 92.25 85 LYS A N 1
ATOM 714 C CA . LYS A 1 85 ? -11.599 -0.348 25.957 1.00 92.25 85 LYS A CA 1
ATOM 715 C C . LYS A 1 85 ? -11.304 -1.841 26.101 1.00 92.25 85 LYS A C 1
ATOM 717 O O . LYS A 1 85 ? -10.558 -2.215 26.997 1.00 92.25 85 LYS A O 1
ATOM 722 N N . GLN A 1 86 ? -11.922 -2.680 25.272 1.00 94.06 86 GLN A N 1
ATOM 723 C CA . GLN A 1 86 ? -11.740 -4.134 25.292 1.00 94.06 86 GLN A CA 1
ATOM 724 C C . GLN A 1 86 ? -10.652 -4.604 24.318 1.00 94.06 86 GLN A C 1
ATOM 726 O O . GLN A 1 86 ? -10.295 -5.778 24.331 1.00 94.06 86 GLN A O 1
ATOM 731 N N . LEU A 1 87 ? -10.145 -3.707 23.467 1.00 94.56 87 LEU A N 1
ATOM 732 C CA . LEU A 1 87 ? -9.185 -4.040 22.426 1.00 94.56 87 LEU A CA 1
ATOM 733 C C . LEU A 1 87 ? -7.823 -4.386 23.036 1.00 94.56 87 LEU A C 1
ATOM 735 O O . LEU A 1 87 ? -7.259 -3.591 23.788 1.00 94.56 87 LEU A O 1
ATOM 739 N N . SER A 1 88 ? -7.265 -5.535 22.662 1.00 93.81 88 SER A N 1
ATOM 740 C CA . SER A 1 88 ? -5.912 -5.935 23.048 1.00 93.81 88 SER A CA 1
ATOM 741 C C . SER A 1 88 ? -4.892 -5.707 21.927 1.00 93.81 88 SER A C 1
ATOM 743 O O . SER A 1 88 ? -5.233 -5.570 20.747 1.00 93.81 88 SER A O 1
ATOM 745 N N . LYS A 1 89 ? -3.603 -5.708 22.286 1.00 93.50 89 LYS A N 1
ATOM 746 C CA . LYS A 1 89 ? -2.504 -5.680 21.309 1.00 93.50 89 LYS A CA 1
ATOM 747 C C . LYS A 1 89 ? -2.559 -6.891 20.367 1.00 93.50 89 LYS A C 1
ATOM 749 O O . LYS A 1 89 ? -2.297 -6.751 19.172 1.00 93.50 89 LYS A O 1
ATOM 754 N N . ASP A 1 90 ? -2.934 -8.056 20.887 1.00 93.75 90 ASP A N 1
ATOM 755 C CA . ASP A 1 90 ? -3.044 -9.284 20.097 1.00 93.75 90 ASP A CA 1
ATOM 756 C C . ASP A 1 90 ? -4.160 -9.182 19.050 1.00 93.75 90 ASP A C 1
ATOM 758 O O . ASP A 1 90 ? -3.971 -9.620 17.913 1.00 93.75 90 ASP A O 1
ATOM 762 N N . ASP A 1 91 ? -5.275 -8.517 19.373 1.00 93.69 91 ASP A N 1
ATOM 763 C CA . ASP A 1 91 ? -6.346 -8.244 18.408 1.00 93.69 91 ASP A CA 1
ATOM 764 C C . ASP A 1 91 ? -5.863 -7.347 17.263 1.00 93.69 91 ASP A C 1
ATOM 766 O O . ASP A 1 91 ? -6.196 -7.585 16.098 1.00 93.69 91 ASP A O 1
ATOM 770 N N . LEU A 1 92 ? -5.045 -6.333 17.570 1.00 92.06 92 LEU A N 1
ATOM 771 C CA . LEU A 1 92 ? -4.457 -5.450 16.561 1.00 92.06 92 LEU A CA 1
ATOM 772 C C . LEU A 1 92 ? -3.503 -6.215 15.633 1.00 92.06 92 LEU A C 1
ATOM 774 O O . LEU A 1 92 ? -3.560 -6.043 14.412 1.00 92.06 92 LEU A O 1
ATOM 778 N N . LEU A 1 93 ? -2.651 -7.078 16.190 1.00 92.31 93 LEU A N 1
ATOM 779 C CA . LEU A 1 93 ? -1.744 -7.921 15.408 1.00 92.31 93 LEU A CA 1
ATOM 780 C C . LEU A 1 93 ? -2.520 -8.909 14.532 1.00 92.31 93 LEU A C 1
ATOM 782 O O . LEU A 1 93 ? -2.244 -9.017 13.337 1.00 92.31 93 LEU A O 1
ATOM 786 N N . ALA A 1 94 ? -3.543 -9.561 15.090 1.00 92.19 94 ALA A N 1
ATOM 787 C CA . ALA A 1 94 ? -4.415 -10.466 14.352 1.00 92.19 94 ALA A CA 1
ATOM 788 C C . ALA A 1 94 ? -5.164 -9.744 13.221 1.00 92.19 94 ALA A C 1
ATOM 790 O O . ALA A 1 94 ? -5.282 -10.276 12.117 1.00 92.19 94 ALA A O 1
ATOM 791 N N . PHE A 1 95 ? -5.639 -8.518 13.458 1.00 91.38 95 PHE A N 1
ATOM 792 C CA . PHE A 1 95 ? -6.242 -7.678 12.424 1.00 91.38 95 PHE A CA 1
ATOM 793 C C . PHE A 1 95 ? -5.242 -7.356 11.305 1.00 91.38 95 PHE A C 1
ATOM 795 O O . PHE A 1 95 ? -5.570 -7.509 10.123 1.00 91.38 95 PHE A O 1
ATOM 802 N N . TRP A 1 96 ? -4.017 -6.961 11.663 1.00 90.88 96 TRP A N 1
ATOM 803 C CA . TRP A 1 96 ? -2.963 -6.630 10.705 1.00 90.88 96 TRP A CA 1
ATOM 804 C C . TRP A 1 96 ? -2.596 -7.826 9.821 1.00 90.88 96 TRP A C 1
ATOM 806 O O . TRP A 1 96 ? -2.560 -7.704 8.595 1.00 90.88 96 TRP A O 1
ATOM 816 N N . ASP A 1 97 ? -2.401 -8.997 10.430 1.00 89.25 97 ASP A N 1
ATOM 817 C CA . ASP A 1 97 ? -2.080 -10.241 9.726 1.00 89.25 97 ASP A CA 1
ATOM 818 C C . ASP A 1 97 ? -3.238 -10.804 8.914 1.00 89.25 97 ASP A C 1
ATOM 820 O O . ASP A 1 97 ? -3.010 -11.585 7.999 1.00 89.25 97 ASP A O 1
ATOM 824 N N . LYS A 1 98 ? -4.483 -10.442 9.232 1.00 89.50 98 LYS A N 1
ATOM 825 C CA . LYS A 1 98 ? -5.654 -10.940 8.506 1.00 89.50 98 LYS A CA 1
ATOM 826 C C . LYS A 1 98 ? -5.989 -10.107 7.272 1.00 89.50 98 LYS A C 1
ATOM 828 O O . LYS A 1 98 ? -6.452 -10.683 6.283 1.00 89.50 98 LYS A O 1
ATOM 833 N N . TYR A 1 99 ? -5.790 -8.787 7.333 1.00 88.69 99 TYR A N 1
ATOM 834 C CA . TYR A 1 99 ? -6.302 -7.858 6.317 1.00 88.69 99 TYR A CA 1
ATOM 835 C C . TYR A 1 99 ? -5.253 -6.948 5.669 1.00 88.69 99 TYR A C 1
ATOM 837 O O . TYR A 1 99 ? -5.474 -6.512 4.542 1.00 88.69 99 TYR A O 1
ATOM 845 N N . ILE A 1 100 ? -4.147 -6.625 6.348 1.00 87.12 100 ILE A N 1
ATOM 846 C CA . ILE A 1 100 ? -3.246 -5.539 5.921 1.00 87.12 100 ILE A CA 1
ATOM 847 C C . ILE A 1 100 ? -1.942 -6.064 5.323 1.00 87.12 100 ILE A C 1
ATOM 849 O O . ILE A 1 100 ? -1.482 -5.554 4.303 1.00 87.12 100 ILE A O 1
ATOM 853 N N . ASN A 1 101 ? -1.327 -7.070 5.941 1.00 79.31 101 ASN A N 1
ATOM 854 C CA . ASN A 1 101 ? -0.033 -7.562 5.488 1.00 79.31 101 ASN A CA 1
ATOM 855 C C . ASN A 1 101 ? -0.173 -8.424 4.227 1.00 79.31 101 ASN A C 1
ATOM 857 O O . ASN A 1 101 ? -0.676 -9.539 4.307 1.00 79.31 101 ASN A O 1
ATOM 861 N N . LYS A 1 102 ? 0.340 -7.954 3.085 1.00 75.50 102 LYS A N 1
ATOM 862 C CA . LYS A 1 102 ? 0.263 -8.678 1.805 1.00 75.50 102 LYS A CA 1
ATOM 863 C C . LYS A 1 102 ? 0.816 -10.111 1.867 1.00 75.50 102 LYS A C 1
ATOM 865 O O . LYS A 1 102 ? 0.347 -10.964 1.124 1.00 75.50 102 LYS A O 1
ATOM 870 N N . ASP A 1 103 ? 1.797 -10.365 2.737 1.00 73.38 103 ASP A N 1
ATOM 871 C CA . ASP A 1 103 ? 2.500 -11.650 2.796 1.00 73.38 103 ASP A CA 1
ATOM 872 C C . ASP A 1 103 ? 1.758 -12.683 3.668 1.00 73.38 103 ASP A C 1
ATOM 874 O O . ASP A 1 103 ? 1.912 -13.886 3.471 1.00 73.38 103 ASP A O 1
ATOM 878 N N . THR A 1 104 ? 0.938 -12.235 4.630 1.00 71.88 104 THR A N 1
ATOM 879 C CA . THR A 1 104 ? 0.236 -13.115 5.590 1.00 71.88 104 THR A CA 1
ATOM 880 C C . THR A 1 104 ? -1.293 -13.067 5.478 1.00 71.88 104 THR A C 1
ATOM 882 O O . THR A 1 104 ? -1.971 -14.020 5.876 1.00 71.88 104 THR A O 1
ATOM 885 N N . ALA A 1 105 ? -1.856 -11.999 4.908 1.00 77.94 105 ALA A N 1
ATOM 886 C CA . ALA A 1 105 ? -3.287 -11.730 4.911 1.00 77.94 105 ALA A CA 1
ATOM 887 C C . ALA A 1 105 ? -4.062 -12.556 3.885 1.00 77.94 105 ALA A C 1
ATOM 889 O O . ALA A 1 105 ? -4.021 -12.322 2.680 1.00 77.94 105 ALA A O 1
ATOM 890 N N . LYS A 1 106 ? -4.896 -13.463 4.404 1.00 75.12 106 LYS A N 1
ATOM 891 C CA . LYS A 1 106 ? -5.858 -14.248 3.610 1.00 75.12 106 LYS A CA 1
ATOM 892 C C . LYS A 1 106 ? -6.913 -13.383 2.918 1.00 75.12 106 LYS A C 1
ATOM 894 O O . LYS A 1 106 ? -7.436 -13.779 1.884 1.00 75.12 106 LYS A O 1
ATOM 899 N N . HIS A 1 107 ? -7.256 -12.236 3.504 1.00 80.69 107 HIS A N 1
ATOM 900 C CA . HIS A 1 107 ? -8.274 -11.319 2.987 1.00 80.69 107 HIS A CA 1
ATOM 901 C C . HIS A 1 107 ? -7.664 -9.975 2.591 1.00 80.69 107 HIS A C 1
ATOM 903 O O . HIS A 1 107 ? -8.256 -8.920 2.824 1.00 80.69 107 HIS A O 1
ATOM 909 N N . TYR A 1 108 ? -6.464 -10.013 2.016 1.00 82.94 108 TYR A N 1
ATOM 910 C CA . TYR A 1 108 ? -5.818 -8.823 1.493 1.00 82.94 108 TYR A CA 1
ATOM 911 C C . TYR A 1 108 ? -6.610 -8.270 0.307 1.00 82.94 108 TYR A C 1
ATOM 913 O O . TYR A 1 108 ? -6.784 -8.939 -0.709 1.00 82.94 108 TYR A O 1
ATOM 921 N N . THR A 1 109 ? -7.107 -7.043 0.443 1.00 83.38 109 THR A N 1
ATOM 922 C CA . THR A 1 109 ? -7.748 -6.306 -0.649 1.00 83.38 109 THR A CA 1
ATOM 923 C C . THR A 1 109 ? -7.086 -4.948 -0.755 1.00 83.38 109 THR A C 1
ATOM 925 O O . THR A 1 109 ? -6.994 -4.221 0.234 1.00 83.38 109 THR A O 1
ATOM 928 N N . ARG A 1 110 ? -6.639 -4.603 -1.961 1.00 85.06 110 ARG A N 1
ATOM 929 C CA . ARG A 1 110 ? -5.959 -3.345 -2.240 1.00 85.06 110 ARG A CA 1
ATOM 930 C C . ARG A 1 110 ? -6.445 -2.749 -3.549 1.00 85.06 110 ARG A C 1
ATOM 932 O O . ARG A 1 110 ? -6.625 -3.463 -4.529 1.00 85.06 110 ARG A O 1
ATOM 939 N N . LEU A 1 111 ? -6.596 -1.431 -3.540 1.00 87.00 111 LEU A N 1
ATOM 940 C CA . LEU A 1 111 ? -6.814 -0.617 -4.722 1.00 87.00 111 LEU A CA 1
ATOM 941 C C . LEU A 1 111 ? -5.736 0.464 -4.748 1.00 87.00 111 LEU A C 1
ATOM 943 O O . LEU A 1 111 ? -5.605 1.215 -3.784 1.00 87.00 111 LEU A O 1
ATOM 947 N N . ASP A 1 112 ? -4.994 0.534 -5.847 1.00 86.88 112 ASP A N 1
ATOM 948 C CA . ASP A 1 112 ? -4.036 1.604 -6.100 1.00 86.88 112 ASP A CA 1
ATOM 949 C C . ASP A 1 112 ? -4.569 2.512 -7.204 1.00 86.88 112 ASP A C 1
ATOM 951 O O . ASP A 1 112 ? -4.879 2.053 -8.303 1.00 86.88 112 ASP A O 1
ATOM 955 N N . LEU A 1 113 ? -4.635 3.811 -6.919 1.00 88.44 113 LEU A N 1
ATOM 956 C CA . LEU A 1 113 ? -4.885 4.844 -7.916 1.00 88.44 113 LEU A CA 1
ATOM 957 C C . LEU A 1 113 ? -3.586 5.616 -8.136 1.00 88.44 113 LEU A C 1
ATOM 959 O O . LEU A 1 113 ? -3.133 6.341 -7.252 1.00 88.44 113 LEU A O 1
ATOM 963 N N . GLN A 1 114 ? -2.981 5.456 -9.310 1.00 87.31 114 GLN A N 1
ATOM 964 C CA . GLN A 1 114 ? -1.733 6.131 -9.653 1.00 87.31 114 GLN A CA 1
ATOM 965 C C . GLN A 1 114 ? -1.983 7.265 -10.643 1.00 87.31 114 GLN A C 1
ATOM 967 O O . GLN A 1 114 ? -2.493 7.048 -11.742 1.00 87.31 114 GLN A O 1
ATOM 972 N N . THR A 1 115 ? -1.570 8.472 -10.269 1.00 86.06 115 THR A N 1
ATOM 973 C CA . THR A 1 115 ? -1.570 9.647 -11.141 1.00 86.06 115 THR A CA 1
ATOM 974 C C . THR A 1 115 ? -0.140 9.952 -11.575 1.00 86.06 115 THR A C 1
ATOM 976 O O . THR A 1 115 ? 0.765 10.106 -10.757 1.00 86.06 115 THR A O 1
ATOM 979 N N . TRP A 1 116 ? 0.085 10.002 -12.888 1.00 85.62 116 TRP A N 1
ATOM 980 C CA . TRP A 1 116 ? 1.416 10.193 -13.461 1.00 85.62 116 TRP A CA 1
ATOM 981 C C . TRP A 1 116 ? 1.585 11.628 -13.955 1.00 85.62 116 TRP A C 1
ATOM 983 O O . TRP A 1 116 ? 0.740 12.162 -14.672 1.00 85.62 116 TRP A O 1
ATOM 993 N N . SER A 1 117 ? 2.694 12.260 -13.567 1.00 85.31 117 SER A N 1
ATOM 994 C CA . SER A 1 117 ? 3.069 13.581 -14.073 1.00 85.31 117 SER A CA 1
ATOM 995 C C . SER A 1 117 ? 3.686 13.460 -15.461 1.00 85.31 117 SER A C 1
ATOM 997 O O . SER A 1 117 ? 4.576 12.639 -15.668 1.00 85.31 117 SER A O 1
ATOM 999 N N . ALA A 1 118 ? 3.312 14.353 -16.380 1.00 84.50 118 ALA A N 1
ATOM 1000 C CA . ALA A 1 118 ? 3.879 14.412 -17.732 1.00 84.50 118 ALA A CA 1
ATOM 1001 C C . ALA A 1 118 ? 5.401 14.671 -17.765 1.00 84.50 118 ALA A C 1
ATOM 1003 O O . ALA A 1 118 ? 6.041 14.489 -18.797 1.00 84.50 118 ALA A O 1
ATOM 1004 N N . LYS A 1 119 ? 5.988 15.122 -16.648 1.00 83.25 119 LYS A N 1
ATOM 1005 C CA . LYS A 1 119 ? 7.435 15.351 -16.512 1.00 83.25 119 LYS A CA 1
ATOM 1006 C C . LYS A 1 119 ? 8.220 14.076 -16.197 1.00 83.25 119 LYS A C 1
ATOM 1008 O O . LYS A 1 119 ? 9.440 14.069 -16.336 1.00 83.25 119 LYS A O 1
ATOM 1013 N N . ILE A 1 120 ? 7.545 13.036 -15.718 1.00 82.88 120 ILE A N 1
ATOM 1014 C CA . ILE A 1 120 ? 8.162 11.783 -15.289 1.00 82.88 120 ILE A CA 1
ATOM 1015 C C . ILE A 1 120 ? 7.969 10.764 -16.407 1.00 82.88 120 ILE A C 1
ATOM 1017 O O . ILE A 1 120 ? 6.955 10.761 -17.101 1.00 82.88 120 ILE A O 1
ATOM 1021 N N . TRP A 1 121 ? 8.952 9.887 -16.589 1.00 84.81 121 TRP A N 1
ATOM 1022 C CA . TRP A 1 121 ? 8.780 8.755 -17.488 1.00 84.81 121 TRP A CA 1
ATOM 1023 C C . TRP A 1 121 ? 7.647 7.845 -16.990 1.00 84.81 121 TRP A C 1
ATOM 1025 O O . TRP A 1 121 ? 7.659 7.421 -15.834 1.00 84.81 121 TRP A O 1
ATOM 1035 N N . GLN A 1 122 ? 6.707 7.533 -17.880 1.00 84.25 122 GLN A N 1
ATOM 1036 C CA . GLN A 1 122 ? 5.613 6.598 -17.642 1.00 84.25 122 GLN A CA 1
ATOM 1037 C C . GLN A 1 122 ? 5.847 5.320 -18.465 1.00 84.25 122 GLN A C 1
ATOM 1039 O O . GLN A 1 122 ? 6.149 5.437 -19.658 1.00 84.25 122 GLN A O 1
ATOM 1044 N N . PRO A 1 123 ? 5.685 4.124 -17.870 1.00 85.00 123 PRO A N 1
ATOM 1045 C CA . PRO A 1 123 ? 5.709 2.880 -18.625 1.00 85.00 123 PRO A CA 1
ATOM 1046 C C . PRO A 1 123 ? 4.539 2.794 -19.607 1.00 85.00 123 PRO A C 1
ATOM 1048 O O . PRO A 1 123 ? 3.415 3.218 -19.323 1.00 85.00 123 PRO A O 1
ATOM 1051 N N . THR A 1 124 ? 4.798 2.214 -20.769 1.00 85.62 124 THR A N 1
ATOM 1052 C CA . THR A 1 124 ? 3.768 1.862 -21.744 1.00 85.62 124 THR A CA 1
ATOM 1053 C C . THR A 1 124 ? 2.916 0.689 -21.234 1.00 85.62 124 THR A C 1
ATOM 1055 O O . THR A 1 124 ? 3.368 -0.086 -20.386 1.00 85.62 124 THR A O 1
ATOM 1058 N N . PRO A 1 125 ? 1.684 0.508 -21.745 1.00 81.31 125 PRO A N 1
ATOM 1059 C CA . PRO A 1 125 ? 0.830 -0.615 -21.354 1.00 81.31 125 PRO A CA 1
ATOM 1060 C C . PRO A 1 125 ? 1.498 -1.988 -21.517 1.00 81.31 125 PRO A C 1
ATOM 1062 O O . PRO A 1 125 ? 1.301 -2.864 -20.684 1.00 81.31 125 PRO A O 1
ATOM 1065 N N . GLU A 1 126 ? 2.312 -2.158 -22.561 1.00 83.50 126 GLU A N 1
ATOM 1066 C CA . GLU A 1 126 ? 3.043 -3.401 -22.837 1.00 83.50 126 GLU A CA 1
ATOM 1067 C C . GLU A 1 126 ? 4.152 -3.652 -21.805 1.00 83.50 126 GLU A C 1
ATOM 1069 O O . GLU A 1 126 ? 4.345 -4.779 -21.352 1.00 83.50 126 GLU A O 1
ATOM 1074 N N . GLU A 1 127 ? 4.844 -2.599 -21.362 1.00 85.00 127 GLU A N 1
ATOM 1075 C CA . GLU A 1 127 ? 5.874 -2.699 -20.323 1.00 85.00 127 GLU A CA 1
ATOM 1076 C C . GLU A 1 127 ? 5.278 -3.078 -18.959 1.00 85.00 127 GLU A C 1
ATOM 1078 O O . GLU A 1 127 ? 5.903 -3.833 -18.216 1.00 85.00 127 GLU A O 1
ATOM 1083 N N . PHE A 1 128 ? 4.060 -2.619 -18.645 1.00 81.38 128 PHE A N 1
ATOM 1084 C CA . PHE A 1 128 ? 3.330 -3.032 -17.438 1.00 81.38 128 PHE A CA 1
ATOM 1085 C C . PHE A 1 128 ? 2.923 -4.513 -17.441 1.00 81.38 128 PHE A C 1
ATOM 1087 O O . PHE A 1 128 ? 2.811 -5.124 -16.377 1.00 81.38 128 PHE A O 1
ATOM 1094 N N . GLU A 1 129 ? 2.688 -5.087 -18.621 1.00 81.88 129 GLU A N 1
ATOM 1095 C CA . GLU A 1 129 ? 2.370 -6.510 -18.787 1.00 81.88 129 GLU A CA 1
ATOM 1096 C C . GLU A 1 129 ? 3.619 -7.388 -18.785 1.00 81.88 129 GLU A C 1
ATOM 1098 O O . GLU A 1 129 ? 3.553 -8.544 -18.377 1.00 81.88 129 GLU A O 1
ATOM 1103 N N . MET A 1 130 ? 4.754 -6.857 -19.241 1.00 83.50 130 MET A N 1
ATOM 1104 C CA . MET A 1 130 ? 5.981 -7.631 -19.408 1.00 83.50 130 MET A CA 1
ATOM 1105 C C . MET A 1 130 ? 6.881 -7.607 -18.170 1.00 83.50 130 MET A C 1
ATOM 1107 O O . MET A 1 130 ? 7.546 -8.603 -17.885 1.00 83.50 130 MET A O 1
ATOM 1111 N N . TYR A 1 131 ? 6.914 -6.498 -17.426 1.00 85.31 131 TYR A N 1
ATOM 1112 C CA . TYR A 1 131 ? 7.875 -6.302 -16.342 1.00 85.31 131 TYR A CA 1
ATOM 1113 C C . TYR A 1 131 ? 7.198 -6.139 -14.971 1.00 85.31 131 TYR A C 1
ATOM 1115 O O . TYR A 1 131 ? 6.192 -5.437 -14.853 1.00 85.31 131 TYR A O 1
ATOM 1123 N N . PRO A 1 132 ? 7.760 -6.743 -13.904 1.00 84.88 132 PRO A N 1
ATOM 1124 C CA . PRO A 1 132 ? 7.306 -6.527 -12.532 1.00 84.88 132 PRO A CA 1
ATOM 1125 C C . PRO A 1 132 ? 7.339 -5.052 -12.120 1.00 84.88 132 PRO A C 1
ATOM 1127 O O . PRO A 1 132 ? 8.199 -4.275 -12.551 1.00 84.88 132 PRO A O 1
ATOM 1130 N N . SER A 1 133 ? 6.449 -4.670 -11.204 1.00 84.44 133 SER A N 1
ATOM 1131 C CA . SER A 1 133 ? 6.270 -3.274 -10.793 1.00 84.44 133 SER A CA 1
ATOM 1132 C C . SER A 1 133 ? 7.526 -2.690 -10.135 1.00 84.44 133 SER A C 1
ATOM 1134 O O . SER A 1 133 ? 7.835 -1.507 -10.296 1.00 84.44 133 SER A O 1
ATOM 1136 N N . ALA A 1 134 ? 8.304 -3.526 -9.448 1.00 85.12 134 ALA A N 1
ATOM 1137 C CA . ALA A 1 134 ? 9.555 -3.113 -8.826 1.00 85.12 134 ALA A CA 1
ATOM 1138 C C . ALA A 1 134 ? 10.675 -2.810 -9.840 1.00 85.12 134 ALA A C 1
ATOM 1140 O O . ALA A 1 134 ? 11.469 -1.893 -9.625 1.00 85.12 134 ALA A O 1
ATOM 1141 N N . VAL A 1 135 ? 10.696 -3.513 -10.978 1.00 86.88 135 VAL A N 1
ATOM 1142 C CA . VAL A 1 135 ? 11.639 -3.262 -12.083 1.00 86.88 135 VAL A CA 1
ATOM 1143 C C . VAL A 1 135 ? 11.326 -1.915 -12.730 1.00 86.88 135 VAL A C 1
ATOM 1145 O O . VAL A 1 135 ? 12.220 -1.093 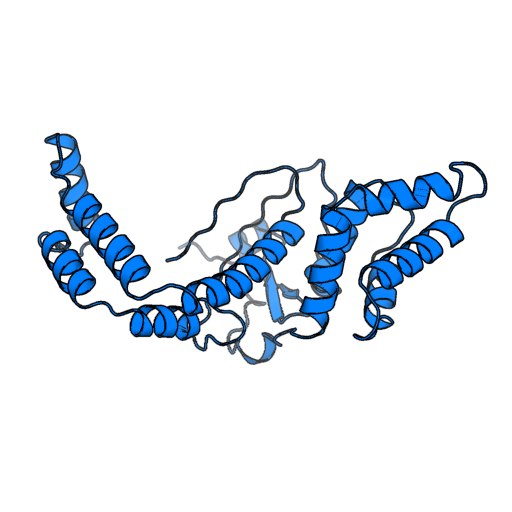-12.926 1.00 86.88 135 VAL A O 1
ATOM 1148 N N . LEU A 1 136 ? 10.040 -1.652 -12.982 1.00 87.44 136 LEU A N 1
ATOM 1149 C CA . LEU A 1 136 ? 9.559 -0.374 -13.514 1.00 87.44 136 LEU A CA 1
ATOM 1150 C C . LEU A 1 136 ? 9.863 0.788 -12.558 1.00 87.44 136 LEU A C 1
ATOM 1152 O O . LEU A 1 136 ? 10.278 1.861 -12.997 1.00 87.44 136 LEU A O 1
ATOM 1156 N N . SER A 1 137 ? 9.716 0.562 -11.249 1.00 87.56 137 SER A N 1
ATOM 1157 C CA . SER A 1 137 ? 10.112 1.513 -10.205 1.00 87.56 137 SER A CA 1
ATOM 1158 C C . SER A 1 137 ? 11.608 1.840 -10.271 1.00 87.56 137 SER A C 1
ATOM 1160 O O . SER A 1 137 ? 11.970 3.015 -10.344 1.00 87.56 137 SER A O 1
ATOM 1162 N N . LEU A 1 138 ?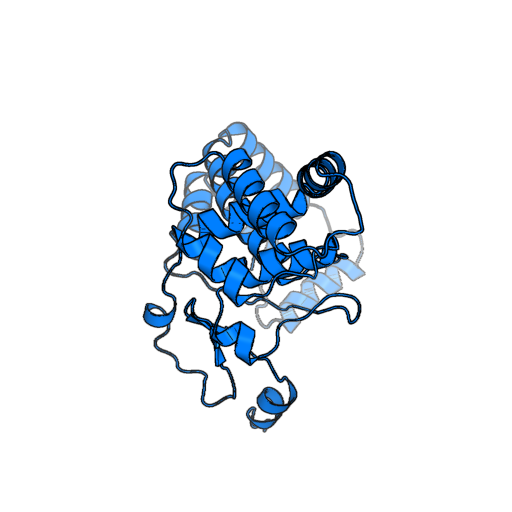 12.483 0.824 -10.288 1.00 87.44 138 LEU A N 1
ATOM 1163 C CA . LEU A 1 138 ? 13.934 1.021 -10.363 1.00 87.44 138 LEU A CA 1
ATOM 1164 C C . LEU A 1 138 ? 14.330 1.773 -11.635 1.00 87.44 138 LEU A C 1
ATOM 1166 O O . LEU A 1 138 ? 15.065 2.757 -11.566 1.00 87.44 138 LEU A O 1
ATOM 1170 N N . PHE A 1 139 ? 13.801 1.361 -12.785 1.00 87.94 139 PHE A N 1
ATOM 1171 C CA . PHE A 1 139 ? 14.065 2.029 -14.054 1.00 87.94 139 PHE A CA 1
ATOM 1172 C C . PHE A 1 139 ? 13.606 3.495 -14.050 1.00 87.94 139 PHE A C 1
ATOM 1174 O O . PHE A 1 139 ? 14.340 4.386 -14.484 1.00 87.94 139 PHE A O 1
ATOM 1181 N N . GLY A 1 140 ? 12.426 3.774 -13.490 1.00 85.75 140 GLY A N 1
ATOM 1182 C CA . GLY A 1 140 ? 11.935 5.136 -13.300 1.00 85.75 140 GLY A CA 1
ATOM 1183 C C . GLY A 1 140 ? 12.863 5.981 -12.422 1.00 85.75 140 GLY A C 1
ATOM 1184 O O . GLY A 1 140 ? 13.154 7.130 -12.763 1.00 85.75 140 GLY A O 1
ATOM 1185 N N . CYS A 1 141 ? 13.382 5.408 -11.332 1.00 85.06 141 CYS A N 1
ATOM 1186 C CA . CYS A 1 141 ? 14.363 6.066 -10.471 1.00 85.06 141 CYS A CA 1
ATOM 1187 C C . CYS A 1 141 ? 15.686 6.339 -11.201 1.00 85.06 141 CYS A C 1
ATOM 1189 O O . CYS A 1 141 ? 16.195 7.458 -11.111 1.00 85.06 141 CYS A O 1
ATOM 1191 N N . LEU A 1 142 ? 16.205 5.380 -11.974 1.00 84.44 142 LEU A N 1
ATOM 1192 C CA . LEU A 1 142 ? 17.421 5.548 -12.779 1.00 84.44 142 LEU A CA 1
ATOM 1193 C C . LEU A 1 142 ? 17.279 6.699 -13.782 1.00 84.44 142 LEU A C 1
ATOM 1195 O O . LEU A 1 142 ? 18.134 7.586 -13.829 1.00 84.44 142 LEU A O 1
ATOM 1199 N N . ARG A 1 143 ? 16.157 6.761 -14.509 1.00 83.06 143 ARG A N 1
ATOM 1200 C CA . ARG A 1 143 ? 15.884 7.866 -15.441 1.00 83.06 143 ARG A CA 1
ATOM 1201 C C . ARG A 1 143 ? 15.754 9.208 -14.731 1.00 83.06 143 ARG A C 1
ATOM 1203 O O . ARG A 1 143 ? 16.275 10.198 -15.235 1.00 83.06 143 ARG A O 1
ATOM 1210 N N . SER A 1 144 ? 15.106 9.247 -13.564 1.00 79.62 144 SER A N 1
ATOM 1211 C CA . SER A 1 144 ? 15.006 10.476 -12.763 1.00 79.62 144 SER A CA 1
ATOM 1212 C C . SER A 1 144 ? 16.367 10.964 -12.250 1.00 79.62 144 SER A C 1
ATOM 1214 O O . SER A 1 144 ? 16.574 12.165 -12.121 1.00 79.62 144 SER A O 1
ATOM 1216 N N . GLY A 1 145 ? 17.310 10.042 -12.024 1.00 75.19 145 GLY A N 1
ATOM 1217 C CA . GLY A 1 145 ? 18.700 10.340 -11.672 1.00 75.19 145 GLY A CA 1
ATOM 1218 C C . GLY A 1 145 ? 19.587 10.733 -12.858 1.00 75.19 145 GLY A C 1
ATOM 1219 O O . GLY A 1 145 ? 20.775 10.962 -12.669 1.00 75.19 145 GLY A O 1
ATOM 1220 N N . GLY A 1 146 ? 19.042 10.811 -14.078 1.00 73.94 146 GLY A N 1
ATOM 1221 C CA . GLY A 1 146 ? 19.793 11.168 -15.288 1.00 73.94 146 GLY A CA 1
ATOM 1222 C C . GLY A 1 146 ? 20.436 9.985 -16.022 1.00 73.94 146 GLY A C 1
ATOM 1223 O O . GLY A 1 146 ? 21.057 10.183 -17.066 1.00 73.94 146 GLY A O 1
ATOM 1224 N N . HIS A 1 147 ? 20.247 8.751 -15.548 1.00 72.38 147 HIS A N 1
ATOM 1225 C CA . HIS A 1 147 ? 20.759 7.540 -16.194 1.00 72.38 147 HIS A CA 1
ATOM 1226 C C . HIS A 1 147 ? 19.777 7.068 -17.277 1.00 72.38 147 HIS A C 1
ATOM 1228 O O . HIS A 1 147 ? 18.881 6.265 -17.024 1.00 72.38 147 HIS A O 1
ATOM 1234 N N . THR A 1 148 ? 19.913 7.601 -18.494 1.00 72.94 148 THR A N 1
ATOM 1235 C CA . THR A 1 148 ? 19.000 7.320 -19.627 1.00 72.94 148 THR A CA 1
ATOM 1236 C C . THR A 1 148 ? 19.530 6.294 -20.630 1.00 72.94 148 THR A C 1
ATOM 1238 O O . THR A 1 148 ? 18.799 5.888 -21.527 1.00 72.94 148 THR A O 1
ATOM 1241 N N . THR A 1 149 ? 20.781 5.863 -20.478 1.00 73.69 149 THR A N 1
ATOM 1242 C CA . THR A 1 149 ? 21.469 4.969 -21.424 1.00 73.69 149 THR A CA 1
ATOM 1243 C C . THR A 1 149 ? 21.011 3.511 -21.336 1.00 73.69 149 THR A C 1
ATOM 1245 O O . THR A 1 149 ? 21.196 2.757 -22.286 1.00 73.69 149 THR A O 1
ATOM 1248 N N . LEU A 1 150 ? 20.443 3.098 -20.200 1.00 78.56 150 LEU A N 1
ATOM 1249 C CA . LEU A 1 150 ? 20.009 1.720 -19.964 1.00 78.56 150 LEU A CA 1
ATOM 1250 C C . LEU A 1 150 ? 18.599 1.492 -20.512 1.00 78.56 150 LEU A C 1
ATOM 1252 O O . LEU A 1 150 ? 17.749 2.380 -20.456 1.00 78.56 150 LEU A O 1
ATOM 1256 N N . SER A 1 151 ? 18.340 0.280 -20.993 1.00 84.56 151 SER A N 1
ATOM 1257 C CA . SER A 1 151 ? 17.004 -0.206 -21.345 1.00 84.56 151 SER A CA 1
ATOM 1258 C C . SER A 1 151 ? 16.366 -0.988 -20.190 1.00 84.56 151 SER A C 1
ATOM 1260 O O . SER A 1 151 ? 17.054 -1.533 -19.325 1.00 84.56 151 SER A O 1
ATOM 1262 N N . ILE A 1 152 ? 15.033 -1.083 -20.184 1.00 82.94 152 ILE A N 1
ATOM 1263 C CA . ILE A 1 152 ? 14.285 -1.826 -19.152 1.00 82.94 152 ILE A CA 1
ATOM 1264 C C . ILE A 1 152 ? 14.663 -3.311 -19.166 1.00 82.94 152 ILE A C 1
ATOM 1266 O O . ILE A 1 152 ? 14.852 -3.906 -18.108 1.00 82.94 152 ILE A O 1
ATOM 1270 N N . ALA A 1 153 ? 14.834 -3.896 -20.356 1.00 84.88 153 ALA A N 1
ATOM 1271 C CA . ALA A 1 153 ? 15.226 -5.294 -20.519 1.00 84.88 153 ALA A CA 1
ATOM 1272 C C . ALA A 1 153 ? 16.592 -5.596 -19.883 1.00 84.88 153 ALA A C 1
ATOM 1274 O O . ALA A 1 153 ? 16.769 -6.649 -19.274 1.00 84.88 153 ALA A O 1
ATOM 1275 N N . GLU A 1 154 ? 17.541 -4.663 -19.971 1.00 82.62 154 GLU A N 1
ATOM 1276 C CA . GLU A 1 154 ? 18.858 -4.807 -19.345 1.00 82.62 154 GLU A CA 1
ATOM 1277 C C . GLU A 1 154 ? 18.759 -4.754 -17.827 1.00 82.62 154 GLU A C 1
ATOM 1279 O O . GLU A 1 154 ? 19.298 -5.634 -17.160 1.00 82.62 154 GLU A O 1
ATOM 1284 N N . VAL A 1 155 ? 18.010 -3.788 -17.283 1.00 83.94 155 VAL A N 1
ATOM 1285 C CA . VAL A 1 155 ? 17.754 -3.699 -15.836 1.00 83.94 155 VAL A CA 1
ATOM 1286 C C . VAL A 1 155 ? 17.057 -4.963 -15.332 1.00 83.94 155 VAL A C 1
ATOM 1288 O O . VAL A 1 155 ? 17.403 -5.479 -14.272 1.00 83.94 155 VAL A O 1
ATOM 1291 N N . TYR A 1 156 ? 16.122 -5.506 -16.110 1.00 83.94 156 TYR A N 1
ATOM 1292 C CA . TYR A 1 156 ? 15.448 -6.752 -15.774 1.00 83.94 156 TYR A CA 1
ATOM 1293 C C . TYR A 1 156 ? 16.407 -7.949 -15.783 1.00 83.94 156 TYR A C 1
ATOM 1295 O O . TYR A 1 156 ? 16.452 -8.707 -14.819 1.00 83.94 156 TYR A O 1
ATOM 1303 N N . SER A 1 157 ? 17.225 -8.091 -16.830 1.00 83.25 157 SER A N 1
ATOM 1304 C CA . SER A 1 157 ? 18.223 -9.163 -16.919 1.00 83.25 157 SER A CA 1
ATOM 1305 C C . SER A 1 157 ? 19.274 -9.082 -15.808 1.00 83.25 157 SER A C 1
ATOM 1307 O O . SER A 1 157 ? 19.658 -10.108 -15.252 1.00 83.25 157 SER A O 1
ATOM 1309 N N . PHE A 1 158 ? 19.673 -7.865 -15.429 1.00 81.81 158 PHE A N 1
ATOM 1310 C CA . PHE A 1 158 ? 20.564 -7.622 -14.304 1.00 81.81 158 PHE A CA 1
ATOM 1311 C C . PHE A 1 158 ? 19.933 -8.107 -13.000 1.00 81.81 158 PHE A C 1
ATOM 1313 O O . PHE A 1 158 ? 20.526 -8.928 -12.308 1.00 81.81 158 PHE A O 1
ATOM 1320 N N . LEU A 1 159 ? 18.697 -7.696 -12.704 1.00 79.31 159 LEU A N 1
ATOM 1321 C CA . LEU A 1 159 ? 17.992 -8.139 -11.499 1.00 79.31 159 LEU A CA 1
ATOM 1322 C C . LEU A 1 159 ? 17.803 -9.661 -11.438 1.00 79.31 159 LEU A C 1
ATOM 1324 O O . LEU A 1 159 ? 17.841 -10.222 -10.350 1.00 79.31 159 LEU A O 1
ATOM 1328 N N . LEU A 1 160 ? 17.646 -10.337 -12.581 1.00 78.50 160 LEU A N 1
ATOM 1329 C CA . LEU A 1 160 ? 17.606 -11.803 -12.637 1.00 78.50 160 LEU A CA 1
ATOM 1330 C C . LEU A 1 160 ? 18.974 -12.450 -12.373 1.00 78.50 160 LEU A C 1
ATOM 1332 O O . LEU A 1 160 ? 19.032 -13.550 -11.830 1.00 78.50 160 LEU A O 1
ATOM 1336 N N . SER A 1 161 ? 20.067 -11.792 -12.768 1.00 73.31 161 SER A N 1
ATOM 1337 C CA . SER A 1 161 ? 21.434 -12.279 -12.533 1.00 73.31 161 SER A CA 1
ATOM 1338 C C . SER A 1 161 ? 21.917 -12.073 -11.095 1.00 73.31 161 SER A C 1
ATOM 1340 O O . SER A 1 161 ? 22.791 -12.801 -10.627 1.00 73.31 161 SER A O 1
ATOM 1342 N N . VAL A 1 162 ? 21.334 -11.111 -10.379 1.00 71.12 162 VAL A N 1
ATOM 1343 C CA . VAL A 1 162 ? 21.692 -10.796 -8.995 1.00 71.12 162 VAL A CA 1
ATOM 1344 C C . VAL A 1 162 ? 21.049 -11.812 -8.048 1.00 71.12 162 VAL A C 1
ATOM 1346 O O . VAL A 1 162 ? 19.854 -11.769 -7.761 1.00 71.12 162 VAL A O 1
ATOM 1349 N N . THR A 1 163 ? 21.856 -12.720 -7.500 1.00 54.19 163 THR A N 1
ATOM 1350 C CA . THR A 1 163 ? 21.438 -13.665 -6.453 1.00 54.19 163 THR A CA 1
ATOM 1351 C C . THR A 1 163 ? 21.918 -13.220 -5.070 1.00 54.19 163 THR A C 1
ATOM 1353 O O . THR A 1 163 ? 23.111 -13.237 -4.806 1.00 54.19 163 THR A O 1
ATOM 1356 N N . THR A 1 164 ? 20.960 -12.839 -4.217 1.00 55.50 164 THR A N 1
ATOM 1357 C CA . THR A 1 164 ? 20.817 -12.840 -2.728 1.00 55.50 164 THR A CA 1
ATOM 1358 C C . THR A 1 164 ? 22.023 -12.758 -1.750 1.00 55.50 164 THR A C 1
ATOM 1360 O O . THR A 1 164 ? 21.788 -12.507 -0.573 1.00 55.50 164 THR A O 1
ATOM 1363 N N . SER A 1 165 ? 23.291 -12.913 -2.137 1.00 50.78 165 SER A N 1
ATOM 1364 C CA . SER A 1 165 ? 24.445 -12.915 -1.213 1.00 50.78 165 SER A CA 1
ATOM 1365 C C . SER A 1 165 ? 25.313 -11.655 -1.243 1.00 50.78 165 SER A C 1
ATOM 1367 O O . SER A 1 165 ? 26.223 -11.530 -0.426 1.00 50.78 165 SER A O 1
ATOM 1369 N N . ASN A 1 166 ? 25.069 -10.740 -2.179 1.00 58.38 166 ASN A N 1
ATOM 1370 C CA . ASN A 1 166 ? 25.907 -9.559 -2.376 1.00 58.38 166 ASN A CA 1
ATOM 1371 C C . ASN A 1 166 ? 25.385 -8.388 -1.528 1.00 58.38 166 ASN A C 1
ATOM 1373 O O . ASN A 1 166 ? 24.176 -8.167 -1.447 1.00 58.38 166 ASN A O 1
ATOM 1377 N N . SER A 1 167 ? 26.296 -7.648 -0.883 1.00 66.94 167 SER A N 1
ATOM 1378 C CA . SER A 1 167 ? 25.953 -6.380 -0.228 1.00 66.94 167 SER A CA 1
ATOM 1379 C C . SER A 1 167 ? 25.286 -5.447 -1.243 1.00 66.94 167 SER A C 1
ATOM 1381 O O . SER A 1 167 ? 25.638 -5.459 -2.421 1.00 66.94 167 SER A O 1
ATOM 1383 N N . ILE A 1 168 ? 24.340 -4.613 -0.808 1.00 68.56 168 ILE A N 1
ATOM 1384 C CA . ILE A 1 168 ? 23.690 -3.627 -1.692 1.00 68.56 168 ILE A CA 1
ATOM 1385 C C . ILE A 1 168 ? 24.752 -2.759 -2.385 1.00 68.56 168 ILE A C 1
ATOM 1387 O O . ILE A 1 168 ? 24.608 -2.439 -3.562 1.00 68.56 168 ILE A O 1
ATOM 1391 N N . ASP A 1 169 ? 25.852 -2.470 -1.688 1.00 69.50 169 ASP A N 1
ATOM 1392 C CA . ASP A 1 169 ? 26.975 -1.697 -2.215 1.00 69.50 169 ASP A CA 1
ATOM 1393 C C . ASP A 1 169 ? 27.685 -2.403 -3.378 1.00 69.50 169 ASP A C 1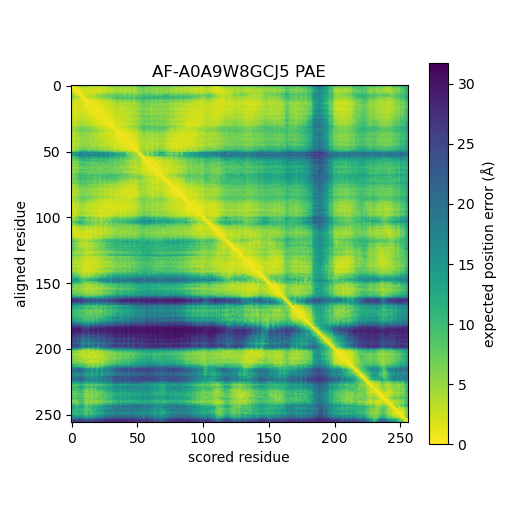
ATOM 1395 O O . ASP A 1 169 ? 27.979 -1.761 -4.382 1.00 69.50 169 ASP A O 1
ATOM 1399 N N . THR A 1 170 ? 27.893 -3.725 -3.314 1.00 75.50 170 THR A N 1
ATOM 1400 C CA . THR A 1 170 ? 28.509 -4.465 -4.429 1.00 75.50 170 THR A CA 1
ATOM 1401 C C . THR A 1 170 ? 27.574 -4.562 -5.630 1.00 75.50 170 THR A C 1
ATOM 1403 O O . THR A 1 170 ? 28.020 -4.435 -6.764 1.00 75.50 170 THR A O 1
ATOM 1406 N N . VAL A 1 171 ? 26.263 -4.699 -5.407 1.00 76.00 171 VAL A N 1
ATOM 1407 C CA . VAL A 1 171 ? 25.275 -4.687 -6.502 1.00 76.00 171 VAL A CA 1
ATOM 1408 C C . VAL A 1 171 ? 25.183 -3.300 -7.150 1.00 76.00 171 VAL A C 1
ATOM 1410 O O . VAL A 1 171 ? 25.030 -3.186 -8.367 1.00 76.00 171 VAL A O 1
ATOM 1413 N N . LEU A 1 172 ? 25.299 -2.228 -6.362 1.00 72.56 172 LEU A N 1
ATOM 1414 C CA . LEU A 1 172 ? 25.386 -0.867 -6.891 1.00 72.56 172 LEU A CA 1
ATOM 1415 C C . LEU A 1 172 ? 26.660 -0.664 -7.714 1.00 72.56 172 LEU A C 1
ATOM 1417 O O . LEU A 1 172 ? 26.588 -0.037 -8.771 1.00 72.56 172 LEU A O 1
ATOM 1421 N N . GLU A 1 173 ? 27.798 -1.206 -7.277 1.00 72.81 173 GLU A N 1
ATOM 1422 C CA . GLU A 1 173 ? 29.044 -1.177 -8.049 1.00 72.81 173 GLU A CA 1
ATOM 1423 C C . GLU A 1 173 ? 28.900 -1.919 -9.386 1.00 72.81 173 GLU A C 1
ATOM 1425 O O . GLU A 1 173 ? 29.228 -1.347 -10.424 1.00 72.81 173 GLU A O 1
ATOM 1430 N N . GLU A 1 174 ? 28.317 -3.120 -9.399 1.00 75.44 174 GLU A N 1
ATOM 1431 C CA . GLU A 1 174 ? 28.052 -3.881 -10.632 1.00 75.44 174 GLU A CA 1
ATOM 1432 C C . GLU A 1 174 ? 27.121 -3.119 -11.595 1.00 75.44 174 GLU A C 1
ATOM 1434 O O . GLU A 1 174 ? 27.363 -3.056 -12.804 1.00 75.44 174 GLU A O 1
ATOM 1439 N N . LEU A 1 175 ? 26.076 -2.468 -11.073 1.00 75.94 175 LEU A N 1
ATOM 1440 C CA . LEU A 1 175 ? 25.174 -1.632 -11.873 1.00 75.94 175 LEU A CA 1
ATOM 1441 C C . LEU A 1 175 ? 25.913 -0.402 -12.434 1.00 75.94 175 LEU A C 1
ATOM 1443 O O . LEU A 1 175 ? 25.733 -0.042 -13.602 1.00 75.94 175 LEU A O 1
ATOM 1447 N N . CYS A 1 176 ? 26.792 0.217 -11.640 1.00 69.88 176 CYS A N 1
ATOM 1448 C CA . CYS A 1 176 ? 27.643 1.321 -12.086 1.00 69.88 176 CYS A CA 1
ATOM 1449 C C . CYS A 1 176 ? 28.614 0.891 -13.192 1.00 69.88 176 CYS A C 1
ATOM 1451 O O . CYS A 1 176 ? 28.832 1.651 -14.140 1.00 69.88 176 CYS A O 1
ATOM 1453 N N . GLU A 1 177 ? 29.190 -0.308 -13.103 1.00 73.75 177 GLU A N 1
ATOM 1454 C CA . GLU A 1 177 ? 30.062 -0.871 -14.137 1.00 73.75 177 GLU A CA 1
ATOM 1455 C C . GLU A 1 177 ? 29.295 -1.118 -15.438 1.00 73.75 177 GLU A C 1
ATOM 1457 O O . GLU A 1 177 ? 29.742 -0.688 -16.506 1.00 73.75 177 GLU A O 1
ATOM 1462 N N . LEU A 1 178 ? 28.097 -1.706 -15.357 1.00 74.00 178 LEU A N 1
ATOM 1463 C CA . LEU A 1 178 ? 27.217 -1.883 -16.515 1.00 74.00 178 LEU A CA 1
ATOM 1464 C C . LEU A 1 178 ? 26.869 -0.545 -17.171 1.00 74.00 178 LEU A C 1
ATOM 1466 O O . LEU A 1 178 ? 26.954 -0.420 -18.394 1.00 74.00 178 LEU A O 1
ATOM 1470 N N . TYR A 1 179 ? 26.544 0.473 -16.374 1.00 70.94 179 TYR A N 1
ATOM 1471 C CA . TYR A 1 179 ? 26.268 1.816 -16.877 1.00 70.94 179 TYR A CA 1
ATOM 1472 C C . TYR A 1 179 ? 27.499 2.448 -17.547 1.00 70.94 179 TYR A C 1
ATOM 1474 O O . TYR A 1 179 ? 27.396 2.984 -18.652 1.00 70.94 179 TYR A O 1
ATOM 1482 N N . SER A 1 180 ? 28.673 2.333 -16.920 1.00 72.00 180 SER A N 1
ATOM 1483 C CA . SER A 1 180 ? 29.936 2.899 -17.417 1.00 72.00 180 SER A CA 1
ATOM 1484 C C . SER A 1 180 ? 30.405 2.228 -18.710 1.00 72.00 180 SER A C 1
ATOM 1486 O O . SER A 1 180 ? 30.901 2.903 -19.607 1.00 72.00 180 SER A O 1
ATOM 1488 N N . SER A 1 181 ? 30.191 0.916 -18.850 1.00 69.25 181 SER A N 1
ATOM 1489 C CA . SER A 1 181 ? 30.567 0.151 -20.048 1.00 69.25 181 SER A CA 1
ATOM 1490 C C . SER A 1 181 ? 29.823 0.582 -21.320 1.00 69.25 181 SER A C 1
ATOM 1492 O O . SER A 1 181 ? 30.304 0.338 -22.427 1.00 69.25 181 SER A O 1
ATOM 1494 N N . LYS A 1 182 ? 28.661 1.235 -21.176 1.00 66.31 182 LYS A N 1
ATOM 1495 C CA . LYS A 1 182 ? 27.792 1.646 -22.291 1.00 66.31 182 LYS A CA 1
ATOM 1496 C C . LYS A 1 182 ? 27.793 3.143 -22.579 1.00 66.31 182 LYS A C 1
ATOM 1498 O O . LYS A 1 182 ? 27.168 3.567 -23.552 1.00 66.31 182 LYS A O 1
ATOM 1503 N N . GLN A 1 183 ? 28.474 3.957 -21.775 1.00 61.94 183 GLN A N 1
ATOM 1504 C CA . GLN A 1 183 ? 28.635 5.374 -22.089 1.00 61.94 183 GLN A CA 1
ATOM 1505 C C . GLN A 1 183 ? 29.641 5.574 -23.233 1.00 61.94 183 GLN A C 1
ATOM 1507 O O . GLN A 1 183 ? 30.686 4.931 -23.295 1.00 61.94 183 GLN A O 1
ATOM 1512 N N . ALA A 1 184 ? 29.332 6.498 -24.148 1.00 49.81 184 ALA A N 1
ATOM 1513 C CA . ALA A 1 184 ? 30.288 6.956 -25.153 1.00 49.81 184 ALA A CA 1
ATOM 1514 C C . ALA A 1 184 ? 31.496 7.643 -24.469 1.00 49.81 184 ALA A C 1
ATOM 1516 O O . ALA A 1 184 ? 31.305 8.285 -23.433 1.00 49.81 184 ALA A O 1
ATOM 1517 N N . PRO A 1 185 ? 32.721 7.570 -25.034 1.00 45.47 185 PRO A N 1
ATOM 1518 C CA . PRO A 1 185 ? 33.979 7.919 -24.352 1.00 45.47 185 PRO A CA 1
ATOM 1519 C C . PRO A 1 185 ? 34.226 9.426 -24.129 1.00 45.47 185 PRO A C 1
ATOM 1521 O O . PRO A 1 185 ? 35.364 9.889 -24.134 1.00 45.47 185 PRO A O 1
ATOM 1524 N N . SER A 1 186 ? 33.187 10.231 -23.919 1.00 49.03 186 SER A N 1
ATOM 1525 C CA . SER A 1 186 ? 33.345 11.663 -23.684 1.00 49.03 186 SER A CA 1
ATOM 1526 C C . SER A 1 186 ? 32.196 12.248 -22.880 1.00 49.03 186 SER A C 1
ATOM 1528 O O . SER A 1 186 ? 31.411 13.027 -23.412 1.00 49.03 186 SER A O 1
ATOM 1530 N N . THR A 1 187 ? 32.076 11.889 -21.606 1.00 47.03 187 THR A N 1
ATOM 1531 C CA . THR A 1 187 ? 31.678 12.815 -20.532 1.00 47.03 187 THR A CA 1
ATOM 1532 C C . THR A 1 187 ? 31.688 12.067 -19.204 1.00 47.03 187 THR A C 1
ATOM 1534 O O . THR A 1 187 ? 30.935 11.123 -19.037 1.00 47.03 187 THR A O 1
ATOM 1537 N N . ILE A 1 188 ? 32.476 12.573 -18.250 1.00 48.75 188 ILE A N 1
ATOM 1538 C CA . ILE A 1 188 ? 32.503 12.219 -16.819 1.00 48.75 188 ILE A CA 1
ATOM 1539 C C . ILE A 1 188 ? 33.586 11.193 -16.423 1.00 48.75 188 ILE A C 1
ATOM 1541 O O . ILE A 1 188 ? 33.659 10.072 -16.911 1.00 48.75 188 ILE A O 1
ATOM 1545 N N . ASN A 1 189 ? 34.452 11.621 -15.497 1.00 47.22 189 ASN A N 1
ATOM 1546 C CA . ASN A 1 189 ? 35.477 10.797 -14.860 1.00 47.22 189 ASN A CA 1
ATOM 1547 C C . ASN A 1 189 ? 34.803 9.701 -14.015 1.00 47.22 189 ASN A C 1
ATOM 1549 O O . ASN A 1 189 ? 33.843 9.992 -13.309 1.00 47.22 189 ASN A O 1
ATOM 1553 N N . ALA A 1 190 ? 35.334 8.474 -13.996 1.00 45.53 190 ALA A N 1
ATOM 1554 C CA . ALA A 1 190 ? 34.780 7.342 -13.232 1.00 45.53 190 ALA A CA 1
ATOM 1555 C C . ALA A 1 190 ? 34.481 7.653 -11.741 1.00 45.53 190 ALA A C 1
ATOM 1557 O O . ALA A 1 190 ? 33.580 7.064 -11.146 1.00 45.53 190 ALA A O 1
ATOM 1558 N N . GLY A 1 191 ? 35.173 8.636 -11.147 1.00 41.75 191 GLY A N 1
ATOM 1559 C CA . GLY A 1 191 ? 34.908 9.125 -9.787 1.00 41.75 191 GLY A CA 1
ATOM 1560 C C . GLY A 1 191 ? 33.605 9.924 -9.604 1.00 41.75 191 GLY A C 1
ATOM 1561 O O . GLY A 1 191 ? 33.122 10.022 -8.484 1.00 41.75 191 GLY A O 1
ATOM 1562 N N . THR A 1 192 ? 33.010 10.481 -10.665 1.00 46.94 192 THR A N 1
ATOM 1563 C CA . THR A 1 192 ? 31.736 11.232 -10.602 1.00 46.94 192 THR A CA 1
ATOM 1564 C C . THR A 1 192 ? 30.508 10.353 -10.873 1.00 46.94 192 THR A C 1
ATOM 1566 O O . THR A 1 192 ? 29.397 10.719 -10.502 1.00 46.94 192 THR A O 1
ATOM 1569 N N . ALA A 1 193 ? 30.691 9.179 -11.487 1.00 46.62 193 ALA A N 1
ATOM 1570 C CA . ALA A 1 193 ? 29.630 8.181 -11.640 1.00 46.62 193 ALA A CA 1
ATOM 1571 C C . ALA A 1 193 ? 29.316 7.484 -10.304 1.00 46.62 193 ALA A C 1
ATOM 1573 O O . ALA A 1 193 ? 28.146 7.304 -9.974 1.00 46.62 193 ALA A O 1
ATOM 1574 N N . ARG A 1 194 ? 30.354 7.182 -9.504 1.00 46.34 194 ARG A N 1
ATOM 1575 C CA . ARG A 1 194 ? 30.202 6.662 -8.134 1.00 46.34 194 ARG A CA 1
ATOM 1576 C C . ARG A 1 194 ? 29.427 7.629 -7.242 1.00 46.34 194 ARG A C 1
ATOM 1578 O O . ARG A 1 194 ? 28.437 7.226 -6.646 1.00 46.34 194 ARG A O 1
ATOM 1585 N N . THR A 1 195 ? 29.772 8.919 -7.257 1.00 46.16 195 THR A N 1
ATOM 1586 C CA . THR A 1 195 ? 29.012 9.914 -6.489 1.00 46.16 195 THR A CA 1
ATOM 1587 C C . THR A 1 195 ? 27.583 10.087 -7.010 1.00 46.16 195 THR A C 1
ATOM 1589 O O . THR A 1 195 ? 26.677 10.211 -6.200 1.00 46.16 195 THR A O 1
ATOM 1592 N N . ALA A 1 196 ? 27.307 10.025 -8.317 1.00 47.94 196 ALA A N 1
ATOM 1593 C CA . ALA A 1 196 ? 25.932 10.137 -8.829 1.00 47.94 196 ALA A CA 1
ATOM 1594 C C . ALA A 1 196 ? 24.993 9.009 -8.338 1.00 47.94 196 ALA A C 1
ATOM 1596 O O . ALA A 1 196 ? 23.838 9.281 -8.003 1.00 47.94 196 ALA A O 1
ATOM 1597 N N . PHE A 1 197 ? 25.498 7.774 -8.232 1.00 49.25 197 PHE A N 1
ATOM 1598 C CA . PHE A 1 197 ? 24.748 6.634 -7.693 1.00 49.25 197 PHE A CA 1
ATOM 1599 C C . PHE A 1 197 ? 24.701 6.612 -6.155 1.00 49.25 197 PHE A C 1
ATOM 1601 O O . PHE A 1 197 ? 23.642 6.328 -5.597 1.00 49.25 197 PHE A O 1
ATOM 1608 N N . GLU A 1 198 ? 25.788 6.989 -5.469 1.00 46.09 198 GLU A N 1
ATOM 1609 C CA . GLU A 1 198 ? 25.835 7.126 -4.001 1.00 46.09 198 GLU A CA 1
ATOM 1610 C C . GLU A 1 198 ? 24.952 8.278 -3.480 1.00 46.09 198 GLU A C 1
ATOM 1612 O O . GLU A 1 198 ? 24.421 8.202 -2.373 1.00 46.09 198 GLU A O 1
ATOM 1617 N N . THR A 1 199 ? 24.741 9.343 -4.268 1.00 44.19 199 THR A N 1
ATOM 1618 C CA . THR A 1 199 ? 24.004 10.543 -3.812 1.00 44.19 199 THR A CA 1
ATOM 1619 C C . THR A 1 199 ? 22.481 10.426 -3.973 1.00 44.19 199 THR A C 1
ATOM 1621 O O . THR A 1 199 ? 21.743 11.249 -3.430 1.00 44.19 199 THR A O 1
ATOM 1624 N N . SER A 1 200 ? 21.952 9.402 -4.654 1.00 56.41 200 SER A N 1
ATOM 1625 C CA . SER A 1 200 ? 20.500 9.190 -4.728 1.00 56.41 200 SER A CA 1
ATOM 1626 C C . SER A 1 200 ? 20.079 8.035 -3.828 1.00 56.41 200 SER A C 1
ATOM 1628 O O . SER A 1 200 ? 19.917 6.899 -4.276 1.00 56.41 200 SER A O 1
ATOM 1630 N N . SER A 1 201 ? 19.807 8.346 -2.555 1.00 69.31 201 SER A N 1
ATOM 1631 C CA . SER A 1 201 ? 19.171 7.421 -1.600 1.00 69.31 201 SER A CA 1
ATOM 1632 C C . SER A 1 201 ? 17.950 6.702 -2.193 1.00 69.31 201 SER A C 1
ATOM 1634 O O . SER A 1 201 ? 17.655 5.567 -1.827 1.00 69.31 201 SER A O 1
ATOM 1636 N N . LYS A 1 202 ? 17.272 7.320 -3.171 1.00 76.25 202 LYS A N 1
ATOM 1637 C CA . LYS A 1 202 ? 16.138 6.745 -3.901 1.00 76.25 202 LYS A CA 1
ATOM 1638 C C . LYS A 1 202 ? 16.521 5.573 -4.807 1.00 76.25 202 LYS A C 1
ATOM 1640 O O . LYS A 1 202 ? 15.763 4.613 -4.849 1.00 76.25 202 LYS A O 1
ATOM 1645 N N . ILE A 1 203 ? 17.653 5.623 -5.516 1.00 81.88 203 ILE A N 1
ATOM 1646 C CA . ILE A 1 203 ? 18.079 4.533 -6.417 1.00 81.88 203 ILE A CA 1
ATOM 1647 C C . ILE A 1 203 ? 18.503 3.318 -5.594 1.00 81.88 203 ILE A C 1
ATOM 1649 O O . ILE A 1 203 ? 18.028 2.219 -5.862 1.00 81.88 203 ILE A O 1
ATOM 1653 N N . ALA A 1 204 ? 19.309 3.526 -4.549 1.00 80.88 204 ALA A N 1
ATOM 1654 C CA . ALA A 1 204 ? 19.695 2.462 -3.623 1.00 80.88 204 ALA A CA 1
ATOM 1655 C C . ALA A 1 204 ? 18.466 1.814 -2.962 1.00 80.88 204 ALA A C 1
ATOM 1657 O O . ALA A 1 204 ? 18.323 0.593 -2.972 1.00 80.88 204 ALA A O 1
ATOM 1658 N N . THR A 1 205 ? 17.517 2.630 -2.485 1.00 84.44 205 THR A N 1
ATOM 1659 C CA . THR A 1 205 ? 16.253 2.124 -1.925 1.00 84.44 205 THR A CA 1
ATOM 1660 C C . THR A 1 205 ? 15.428 1.376 -2.976 1.00 84.44 205 THR A C 1
ATOM 1662 O O . THR A 1 205 ? 14.897 0.308 -2.693 1.00 84.44 205 THR A O 1
ATOM 1665 N N . ALA A 1 206 ? 15.316 1.897 -4.203 1.00 84.00 206 ALA A N 1
ATOM 1666 C CA . ALA A 1 206 ? 14.578 1.243 -5.284 1.00 84.00 206 ALA A CA 1
ATOM 1667 C C . ALA A 1 206 ? 15.192 -0.106 -5.669 1.00 84.00 206 ALA A C 1
ATOM 1669 O O . ALA A 1 206 ? 14.456 -1.059 -5.912 1.00 84.00 206 ALA A O 1
ATOM 1670 N N . LEU A 1 207 ? 16.523 -0.195 -5.683 1.00 83.81 207 LEU A N 1
ATOM 1671 C CA . LEU A 1 207 ? 17.254 -1.428 -5.940 1.00 83.81 207 LEU A CA 1
ATOM 1672 C C . LEU A 1 207 ? 17.017 -2.444 -4.822 1.00 83.81 207 LEU A C 1
ATOM 1674 O O . LEU A 1 207 ? 16.661 -3.583 -5.107 1.00 83.81 207 LEU A O 1
ATOM 1678 N N . GLN A 1 208 ? 17.133 -2.021 -3.561 1.00 84.00 208 GLN A N 1
ATOM 1679 C CA . GLN A 1 208 ? 16.831 -2.872 -2.411 1.00 84.00 208 GLN A CA 1
ATOM 1680 C C . GLN A 1 208 ? 15.398 -3.416 -2.488 1.00 84.00 208 GLN A C 1
ATOM 1682 O O . GLN A 1 208 ? 15.189 -4.619 -2.360 1.00 84.00 208 GLN A O 1
ATOM 1687 N N . MET A 1 209 ? 14.418 -2.553 -2.773 1.00 83.56 209 MET A N 1
ATOM 1688 C CA . MET A 1 209 ? 13.023 -2.965 -2.946 1.00 83.56 209 MET A CA 1
ATOM 1689 C C . MET A 1 209 ? 12.844 -3.934 -4.120 1.00 83.56 209 MET A C 1
ATOM 1691 O O . MET A 1 209 ? 12.087 -4.894 -3.994 1.00 83.56 209 MET A O 1
ATOM 1695 N N . ALA A 1 210 ? 13.541 -3.721 -5.240 1.00 83.06 210 ALA A N 1
ATOM 1696 C CA . ALA A 1 210 ? 13.495 -4.621 -6.389 1.00 83.06 210 ALA A CA 1
ATOM 1697 C C . ALA A 1 210 ? 14.032 -6.014 -6.040 1.00 83.06 210 ALA A C 1
ATOM 1699 O O . ALA A 1 210 ? 13.360 -7.007 -6.319 1.00 83.06 210 ALA A O 1
ATOM 1700 N N . ILE A 1 211 ? 15.165 -6.086 -5.341 1.00 81.19 211 ILE A N 1
ATOM 1701 C CA . ILE A 1 211 ? 15.749 -7.347 -4.868 1.00 81.19 211 ILE A CA 1
ATOM 1702 C C . ILE A 1 211 ? 14.788 -8.060 -3.907 1.00 81.19 211 ILE A C 1
ATOM 1704 O O . ILE A 1 211 ? 14.474 -9.230 -4.114 1.00 81.19 211 ILE A O 1
ATOM 1708 N N . SER A 1 212 ? 14.252 -7.360 -2.901 1.00 78.94 212 SER A N 1
ATOM 1709 C CA . SER A 1 212 ? 13.299 -7.955 -1.952 1.00 78.94 212 SER A CA 1
ATOM 1710 C C . SER A 1 212 ? 12.000 -8.408 -2.631 1.00 78.94 212 SER A C 1
ATOM 1712 O O . SER A 1 212 ? 11.434 -9.438 -2.280 1.00 78.94 212 SER A O 1
ATOM 1714 N N . SER A 1 213 ? 11.518 -7.675 -3.639 1.00 73.94 213 SER A N 1
ATOM 1715 C CA . SER A 1 213 ? 10.311 -8.057 -4.383 1.00 73.94 213 SER A CA 1
ATOM 1716 C C . SER A 1 213 ? 10.503 -9.290 -5.273 1.00 73.94 213 SER A C 1
ATOM 1718 O O . SER A 1 213 ? 9.559 -10.060 -5.455 1.00 73.94 213 SER A O 1
ATOM 1720 N N . ALA A 1 214 ? 11.715 -9.505 -5.794 1.00 67.38 214 ALA A N 1
ATOM 1721 C CA . ALA A 1 214 ? 12.057 -10.685 -6.583 1.00 67.38 214 ALA A CA 1
ATOM 1722 C C . ALA A 1 214 ? 12.098 -11.961 -5.723 1.00 67.38 214 ALA A C 1
ATOM 1724 O O . ALA A 1 214 ? 11.883 -13.054 -6.236 1.00 67.38 214 ALA A O 1
ATOM 1725 N N . GLN A 1 215 ? 12.346 -11.824 -4.418 1.00 62.16 215 GLN A N 1
ATOM 1726 C CA . GLN A 1 215 ? 12.349 -12.935 -3.461 1.00 62.16 215 GLN A CA 1
ATOM 1727 C C . GLN A 1 215 ? 10.938 -13.317 -3.005 1.00 62.16 215 GLN A C 1
ATOM 1729 O O . GLN A 1 215 ? 10.629 -14.498 -2.870 1.00 62.16 215 GLN A O 1
ATOM 1734 N N . ASP A 1 216 ? 10.084 -12.314 -2.797 1.00 60.28 216 ASP A N 1
ATOM 1735 C CA . ASP A 1 216 ? 8.785 -12.483 -2.146 1.00 60.28 216 ASP A CA 1
ATOM 1736 C C . ASP A 1 216 ? 7.598 -12.367 -3.108 1.00 60.28 216 ASP A C 1
ATOM 1738 O O . ASP A 1 216 ? 6.505 -12.038 -2.654 1.00 60.28 216 ASP A O 1
ATOM 1742 N N . THR A 1 217 ? 7.775 -12.526 -4.425 1.00 56.06 217 THR A N 1
ATOM 1743 C CA . THR A 1 217 ? 6.717 -12.199 -5.397 1.00 56.06 217 THR A CA 1
ATOM 1744 C C . THR A 1 217 ? 5.501 -13.107 -5.177 1.00 56.06 217 THR A C 1
ATOM 1746 O O . THR A 1 217 ? 5.542 -14.288 -5.540 1.00 56.06 217 THR A O 1
ATOM 1749 N N . PRO A 1 218 ? 4.397 -12.612 -4.583 1.00 55.56 218 PRO A N 1
ATOM 1750 C CA . PRO A 1 218 ? 3.224 -13.437 -4.385 1.00 55.56 218 PRO A CA 1
ATOM 1751 C C . PRO A 1 218 ? 2.597 -13.596 -5.762 1.00 55.56 218 PRO A C 1
ATOM 1753 O O . PRO A 1 218 ? 2.306 -12.608 -6.433 1.00 55.56 218 PRO A O 1
ATOM 1756 N N . ASN A 1 219 ? 2.409 -14.833 -6.212 1.00 59.84 219 ASN A N 1
ATOM 1757 C CA . ASN A 1 219 ? 1.715 -15.065 -7.467 1.00 59.84 219 ASN A CA 1
ATOM 1758 C C . ASN A 1 219 ? 0.212 -14.803 -7.264 1.00 59.84 219 ASN A C 1
ATOM 1760 O O . ASN A 1 219 ? -0.542 -15.705 -6.883 1.00 59.84 219 ASN A O 1
ATOM 1764 N N . PHE A 1 220 ? -0.228 -13.564 -7.506 1.00 59.69 220 PHE A N 1
ATOM 1765 C CA . PHE A 1 220 ? -1.629 -13.170 -7.351 1.00 59.69 220 PHE A CA 1
ATOM 1766 C C . PHE A 1 220 ? -2.537 -13.804 -8.413 1.00 59.69 220 PHE A C 1
ATOM 1768 O O . PHE A 1 220 ? -3.755 -13.835 -8.223 1.00 59.69 220 PHE A O 1
ATOM 1775 N N . ALA A 1 221 ? -1.975 -14.393 -9.478 1.00 53.91 221 ALA A N 1
ATOM 1776 C CA . ALA A 1 221 ? -2.756 -15.119 -10.477 1.00 53.91 221 ALA A CA 1
ATOM 1777 C C . ALA A 1 221 ? -3.510 -16.313 -9.865 1.00 53.91 221 ALA A C 1
ATOM 1779 O O . ALA A 1 221 ? -4.612 -16.628 -10.302 1.00 53.91 221 ALA A O 1
ATOM 1780 N N . ASN A 1 222 ? -2.969 -16.923 -8.804 1.00 50.41 222 ASN A N 1
ATOM 1781 C CA . ASN A 1 222 ? -3.609 -18.046 -8.110 1.00 50.41 222 ASN A CA 1
ATOM 1782 C C . ASN A 1 222 ? -4.633 -17.612 -7.044 1.00 50.41 222 ASN A C 1
ATOM 1784 O O . ASN A 1 222 ? -5.364 -18.455 -6.526 1.00 50.41 222 ASN A O 1
ATOM 1788 N N . LEU A 1 223 ? -4.680 -16.323 -6.690 1.00 51.84 223 LEU A N 1
ATOM 1789 C CA . LEU A 1 223 ? -5.564 -15.780 -5.649 1.00 51.84 223 LEU A CA 1
ATOM 1790 C C . LEU A 1 223 ? -6.865 -15.194 -6.224 1.00 51.84 223 LEU A C 1
ATOM 1792 O O . LEU A 1 223 ? -7.845 -15.055 -5.495 1.00 51.84 223 LEU A O 1
ATOM 1796 N N . SER A 1 224 ? -6.895 -14.877 -7.522 1.00 54.47 224 SER A N 1
ATOM 1797 C CA . SER A 1 224 ? -8.057 -14.300 -8.202 1.00 54.47 224 SER A CA 1
ATOM 1798 C C . SER A 1 224 ? -8.769 -15.346 -9.059 1.00 54.47 224 SER A C 1
ATOM 1800 O O . SER A 1 224 ? -8.340 -15.648 -10.168 1.00 54.47 224 SER A O 1
ATOM 1802 N N . THR A 1 225 ? -9.905 -15.863 -8.590 1.00 57.94 225 THR A N 1
ATOM 1803 C CA . THR A 1 225 ? -10.825 -16.664 -9.426 1.00 57.94 225 THR A CA 1
ATOM 1804 C C . THR A 1 225 ? -11.595 -15.809 -10.437 1.00 57.94 225 THR A C 1
ATOM 1806 O O . THR A 1 225 ? -12.199 -16.339 -11.370 1.00 57.94 225 THR A O 1
ATOM 1809 N N . THR A 1 226 ? -11.569 -14.486 -10.267 1.00 67.88 226 THR A N 1
ATOM 1810 C CA . THR A 1 226 ? -12.288 -13.526 -11.104 1.00 67.88 226 THR A CA 1
ATOM 1811 C C . THR A 1 226 ? -11.401 -13.038 -12.246 1.00 67.88 226 THR A C 1
ATOM 1813 O O . THR A 1 226 ? -10.279 -12.582 -12.027 1.00 67.88 226 THR A O 1
ATOM 1816 N N . ASN A 1 227 ? -11.919 -13.124 -13.471 1.00 76.56 227 ASN A N 1
ATOM 1817 C CA . ASN A 1 227 ? -11.270 -12.617 -14.674 1.00 76.56 227 ASN A CA 1
ATOM 1818 C C . ASN A 1 227 ? -11.879 -11.257 -15.052 1.00 76.56 227 ASN A C 1
ATOM 1820 O O . ASN A 1 227 ? -13.068 -11.186 -15.360 1.00 76.56 227 ASN A O 1
ATOM 1824 N N . PHE A 1 228 ? -11.064 -10.199 -15.048 1.00 77.38 228 PHE A N 1
ATOM 1825 C CA . PHE A 1 228 ? -11.485 -8.841 -15.412 1.00 77.38 228 PHE A CA 1
ATOM 1826 C C . PHE A 1 228 ? -11.076 -8.431 -16.838 1.00 77.38 228 PHE A C 1
ATOM 1828 O O . PHE A 1 228 ? -11.271 -7.283 -17.238 1.00 77.38 228 PHE A O 1
ATOM 1835 N N . ALA A 1 229 ? -10.566 -9.358 -17.654 1.00 78.19 229 ALA A N 1
ATOM 1836 C CA . ALA A 1 229 ? -10.231 -9.076 -19.050 1.00 78.19 229 ALA A CA 1
ATOM 1837 C C . ALA A 1 229 ? -11.455 -8.627 -19.868 1.00 78.19 229 ALA A C 1
ATOM 1839 O O . ALA A 1 229 ? -11.325 -7.827 -20.791 1.00 78.19 229 ALA A O 1
ATOM 1840 N N . SER A 1 230 ? -12.659 -9.080 -19.496 1.00 75.69 230 SER A N 1
ATOM 1841 C CA . SER A 1 230 ? -13.922 -8.689 -20.139 1.00 75.69 230 SER A CA 1
ATOM 1842 C C . SER A 1 230 ? -14.246 -7.196 -20.024 1.00 75.69 230 SER A C 1
ATOM 1844 O O . SER A 1 230 ? -14.976 -6.676 -20.863 1.00 75.69 230 SER A O 1
ATOM 1846 N N . ILE A 1 231 ? -13.693 -6.501 -19.026 1.00 74.50 231 ILE A N 1
ATOM 1847 C CA . ILE A 1 231 ? -13.882 -5.058 -18.813 1.00 74.50 231 ILE A CA 1
ATOM 1848 C C . ILE A 1 231 ? -12.662 -4.231 -19.247 1.00 74.50 231 ILE A C 1
ATOM 1850 O O . ILE A 1 231 ? -12.559 -3.055 -18.901 1.00 74.50 231 ILE A O 1
ATOM 1854 N N . GLY A 1 232 ? -11.750 -4.830 -20.023 1.00 74.25 232 GLY A N 1
ATOM 1855 C CA . GLY A 1 232 ? -10.567 -4.161 -20.572 1.00 74.25 232 GLY A CA 1
ATOM 1856 C C . GLY A 1 232 ? -9.380 -4.081 -19.610 1.00 74.25 232 GLY A C 1
ATOM 1857 O O . GLY A 1 232 ? -8.427 -3.352 -19.884 1.00 74.25 232 GLY A O 1
ATOM 1858 N N . MET A 1 233 ? -9.412 -4.812 -18.488 1.00 82.94 233 MET A N 1
ATOM 1859 C CA . MET A 1 233 ? -8.264 -4.896 -17.584 1.00 82.94 233 MET A CA 1
ATOM 1860 C C . MET A 1 233 ? -7.211 -5.867 -18.122 1.00 82.94 233 MET A C 1
ATOM 1862 O O . MET A 1 233 ? -7.532 -6.907 -18.695 1.00 82.94 233 MET A O 1
ATOM 1866 N N . LYS A 1 234 ? -5.942 -5.541 -17.885 1.00 81.44 234 LYS A N 1
ATOM 1867 C CA . LYS A 1 234 ? -4.779 -6.371 -18.230 1.00 81.44 234 LYS A CA 1
ATOM 1868 C C . LYS A 1 234 ? -4.062 -6.800 -16.959 1.00 81.44 234 LYS A C 1
ATOM 1870 O O . LYS A 1 234 ? -4.093 -6.072 -15.973 1.00 81.44 234 LYS A O 1
ATOM 1875 N N . GLN A 1 235 ? -3.462 -7.984 -16.957 1.00 80.56 235 GLN A N 1
ATOM 1876 C CA . GLN A 1 235 ? -2.810 -8.524 -15.767 1.00 80.56 235 GLN A CA 1
ATOM 1877 C C . GLN A 1 235 ? -1.293 -8.333 -15.862 1.00 80.56 235 GLN A C 1
ATOM 1879 O O . GLN A 1 235 ? -0.696 -8.659 -16.884 1.00 80.56 235 GLN A O 1
ATOM 1884 N N . SER A 1 236 ? -0.675 -7.799 -14.807 1.00 80.75 236 SER A N 1
ATOM 1885 C CA . SER A 1 236 ? 0.785 -7.712 -14.694 1.00 80.75 236 SER A CA 1
ATOM 1886 C C . SER A 1 236 ? 1.408 -9.098 -14.453 1.00 80.75 236 SER A C 1
ATOM 1888 O O . SER A 1 236 ? 0.690 -10.019 -14.045 1.00 80.75 236 SER A O 1
ATOM 1890 N N . PRO A 1 237 ? 2.740 -9.263 -14.590 1.00 77.12 237 PRO A N 1
ATOM 1891 C CA . PRO A 1 237 ? 3.427 -10.517 -14.255 1.00 77.12 237 PRO A CA 1
ATOM 1892 C C . PRO A 1 237 ? 3.211 -10.973 -12.807 1.00 77.12 237 PRO A C 1
ATOM 1894 O O . PRO A 1 237 ? 3.300 -12.157 -12.499 1.00 77.12 237 PRO A O 1
ATOM 1897 N N . GLU A 1 238 ? 2.919 -10.029 -11.912 1.00 73.56 238 GLU A N 1
ATOM 1898 C CA . GLU A 1 238 ? 2.644 -10.291 -10.498 1.00 73.56 238 GLU A CA 1
ATOM 1899 C C . GLU A 1 238 ? 1.212 -10.818 -10.290 1.00 73.56 238 GLU A C 1
ATOM 1901 O O . GLU A 1 238 ? 0.896 -11.360 -9.237 1.00 73.56 238 GLU A O 1
ATOM 1906 N N . GLY A 1 239 ? 0.338 -10.708 -11.293 1.00 72.38 239 GLY A N 1
ATOM 1907 C CA . GLY A 1 239 ? -1.065 -11.100 -11.210 1.00 72.38 239 GLY A CA 1
ATOM 1908 C C . GLY A 1 239 ? -2.012 -9.946 -10.862 1.00 72.38 239 GLY A C 1
ATOM 1909 O O . GLY A 1 239 ? -3.179 -10.193 -10.558 1.00 72.38 239 GLY A O 1
ATOM 1910 N N . ILE A 1 240 ? -1.536 -8.697 -10.899 1.00 78.25 240 ILE A N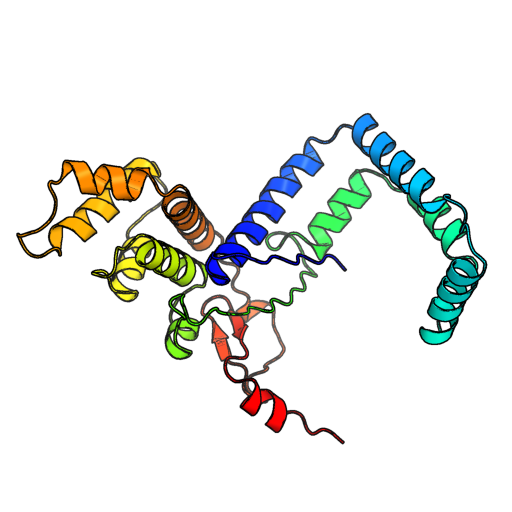 1
ATOM 1911 C CA . ILE A 1 240 ? -2.313 -7.501 -10.547 1.00 78.25 240 ILE A CA 1
ATOM 1912 C C . ILE A 1 240 ? -3.096 -7.026 -11.768 1.00 78.25 240 ILE A C 1
ATOM 1914 O O . ILE A 1 240 ? -2.530 -6.863 -12.846 1.00 78.25 240 ILE A O 1
ATOM 1918 N N . TRP A 1 241 ? -4.391 -6.774 -11.596 1.00 80.50 241 TRP A N 1
ATOM 1919 C CA . TRP A 1 241 ? -5.233 -6.223 -12.652 1.00 80.50 241 TRP A CA 1
ATOM 1920 C C . TRP A 1 241 ? -5.038 -4.711 -12.787 1.00 80.50 241 TRP A C 1
ATOM 1922 O O . TRP A 1 241 ? -5.179 -3.965 -11.820 1.00 80.50 241 TRP A O 1
ATOM 1932 N N . LEU A 1 242 ? -4.754 -4.266 -14.005 1.00 81.62 242 LEU A N 1
ATOM 1933 C CA . LEU A 1 242 ? 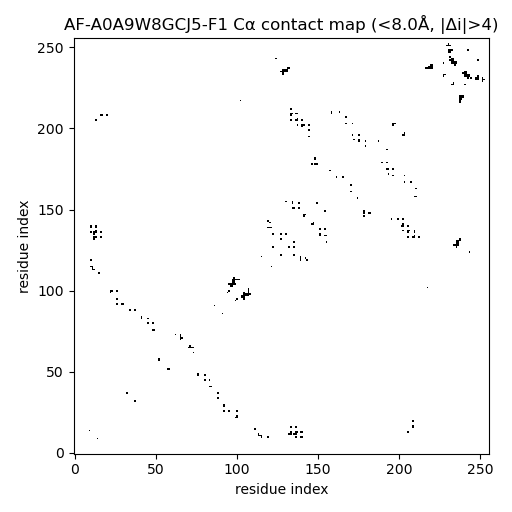-4.450 -2.890 -14.369 1.00 81.62 242 LEU A CA 1
ATOM 1934 C C . LEU A 1 242 ? -5.500 -2.355 -15.345 1.00 81.62 242 LEU A C 1
ATOM 1936 O O . LEU A 1 242 ? -5.891 -3.038 -16.294 1.00 81.62 242 LEU A O 1
ATOM 1940 N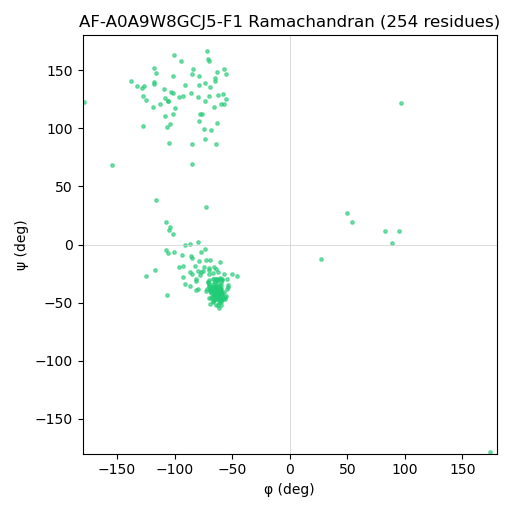 N . ILE A 1 243 ? -5.919 -1.109 -15.130 1.00 80.25 243 ILE A N 1
ATOM 1941 C CA . ILE A 1 243 ? -6.700 -0.327 -16.094 1.00 80.25 243 ILE A CA 1
ATOM 1942 C C . ILE A 1 243 ? -5.758 0.721 -16.673 1.00 80.25 243 ILE A C 1
ATOM 1944 O O . ILE A 1 243 ? -5.488 1.739 -16.043 1.00 80.25 243 ILE A O 1
ATOM 1948 N N . ASN A 1 244 ? -5.258 0.457 -17.876 1.00 70.69 244 ASN A N 1
ATOM 1949 C CA . ASN A 1 244 ? -4.351 1.376 -18.566 1.00 70.69 244 ASN A CA 1
ATOM 1950 C C . ASN A 1 244 ? -5.110 2.438 -19.376 1.00 70.69 244 ASN A C 1
ATOM 1952 O O . ASN A 1 244 ? -4.579 3.516 -19.629 1.00 70.69 244 ASN A O 1
ATOM 1956 N N . ASP A 1 245 ? -6.354 2.145 -19.764 1.00 72.75 245 ASP A N 1
ATOM 1957 C CA . ASP A 1 245 ? -7.208 3.044 -20.533 1.00 72.75 245 ASP A CA 1
ATOM 1958 C C . ASP A 1 245 ? -8.564 3.211 -19.838 1.00 72.75 245 ASP A C 1
ATOM 1960 O O . ASP A 1 245 ? -9.454 2.359 -19.912 1.00 72.75 245 ASP A O 1
ATOM 1964 N N . TYR A 1 246 ? -8.725 4.347 -19.158 1.00 72.69 246 TYR A N 1
ATOM 1965 C CA . TYR A 1 246 ? -9.981 4.706 -18.502 1.00 72.69 246 TYR A CA 1
ATOM 1966 C C . TYR A 1 246 ? -11.154 4.779 -19.490 1.00 72.69 246 TYR A C 1
ATOM 1968 O O . TYR A 1 246 ? -12.293 4.510 -19.110 1.00 72.69 246 TYR A O 1
ATOM 1976 N N . THR A 1 247 ? -10.911 5.118 -20.760 1.00 72.69 247 THR A N 1
ATOM 1977 C CA . THR A 1 247 ? -11.983 5.229 -21.755 1.00 72.69 247 THR A CA 1
ATOM 1978 C C . THR A 1 247 ? -12.536 3.862 -22.147 1.00 72.69 247 THR A C 1
ATOM 1980 O O . THR A 1 247 ? -13.755 3.722 -22.242 1.00 72.69 247 THR A O 1
ATOM 1983 N N . GLN A 1 248 ? -11.675 2.845 -22.269 1.00 69.25 248 GLN A N 1
ATOM 1984 C CA . GLN A 1 248 ? -12.091 1.451 -22.475 1.00 69.25 248 GLN A CA 1
ATOM 1985 C C . GLN A 1 248 ? -12.845 0.891 -21.270 1.00 69.25 248 GLN A C 1
ATOM 1987 O O . GLN A 1 248 ? -13.849 0.203 -21.431 1.00 69.25 248 GLN A O 1
ATOM 1992 N N . PHE A 1 249 ? -12.403 1.219 -20.056 1.00 72.56 249 PHE A N 1
ATOM 1993 C CA . PHE A 1 249 ? -13.142 0.846 -18.854 1.00 72.56 249 PHE A CA 1
ATOM 1994 C C . PHE A 1 249 ? -14.519 1.524 -18.804 1.00 72.56 249 PHE A C 1
ATOM 1996 O O . PHE A 1 249 ? -15.528 0.889 -18.518 1.00 72.56 249 PHE A O 1
ATOM 2003 N N . LYS A 1 250 ? -14.598 2.820 -19.126 1.00 74.88 250 LYS A N 1
ATOM 2004 C CA . LYS A 1 250 ? -15.868 3.553 -19.122 1.00 74.88 250 LYS A CA 1
ATOM 2005 C C . LYS A 1 250 ? -16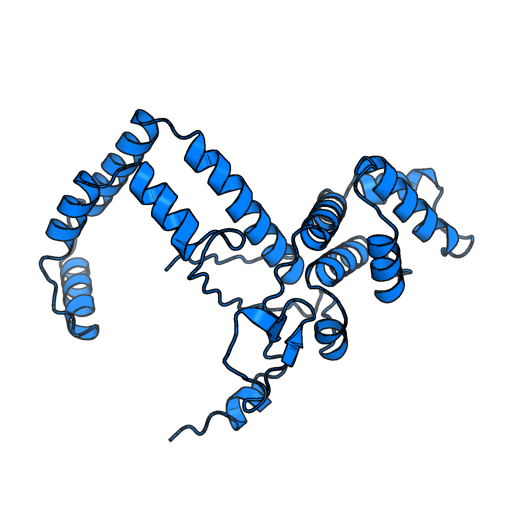.845 3.036 -20.181 1.00 74.88 250 LYS A C 1
ATOM 2007 O O . LYS A 1 250 ? -18.044 3.060 -19.936 1.00 74.88 250 LYS A O 1
ATOM 2012 N N . SER A 1 251 ? -16.358 2.588 -21.338 1.00 73.81 251 SER A N 1
ATOM 2013 C CA . SER A 1 251 ? -17.210 2.030 -22.395 1.00 73.81 251 SER A CA 1
ATOM 2014 C C . SER A 1 251 ? -17.663 0.595 -22.115 1.00 73.81 251 SER A C 1
ATOM 2016 O O . SER A 1 251 ? -18.726 0.204 -22.593 1.00 73.81 251 SER A O 1
ATOM 2018 N N . SER A 1 252 ? -16.903 -0.178 -21.330 1.00 70.62 252 SER A N 1
ATOM 2019 C CA . SER A 1 252 ? -17.281 -1.534 -20.906 1.00 70.62 252 SER A CA 1
ATOM 2020 C C . SER A 1 252 ? -18.269 -1.546 -19.733 1.00 70.62 252 SER A C 1
ATOM 2022 O O . SER A 1 252 ? -19.023 -2.504 -19.562 1.00 70.62 252 SER A O 1
ATOM 2024 N N . GLN A 1 253 ? -18.316 -0.466 -18.950 1.00 73.06 253 GLN A N 1
ATOM 2025 C CA . GLN A 1 253 ? -19.335 -0.236 -17.931 1.00 73.06 253 GLN A CA 1
ATOM 2026 C C . GLN A 1 253 ? -20.644 0.165 -18.626 1.00 73.06 253 GLN A C 1
ATOM 2028 O O . GLN A 1 253 ? -20.829 1.319 -19.014 1.00 73.06 253 GLN A O 1
ATOM 2033 N N . ALA A 1 254 ? -21.563 -0.789 -18.794 1.00 59.25 254 ALA A N 1
ATOM 2034 C CA . ALA A 1 254 ? -22.938 -0.496 -19.184 1.00 59.25 254 ALA A CA 1
ATOM 2035 C C . ALA A 1 254 ? -23.603 0.335 -18.072 1.00 59.25 254 ALA A C 1
ATOM 2037 O O . ALA A 1 254 ? -24.197 -0.203 -17.141 1.00 59.25 254 ALA A O 1
ATOM 2038 N N . LEU A 1 255 ? -23.441 1.656 -18.132 1.00 55.97 255 LEU A N 1
ATOM 2039 C CA . LEU A 1 255 ? -24.193 2.597 -17.313 1.00 55.97 255 LEU A CA 1
ATOM 2040 C C . LEU A 1 255 ? -25.651 2.549 -17.791 1.00 55.97 255 LEU A C 1
ATOM 2042 O O . LEU A 1 255 ? -25.983 3.130 -18.826 1.00 55.97 255 LEU A O 1
ATOM 2046 N N . HIS A 1 256 ? -26.478 1.795 -17.067 1.00 47.03 256 HIS A N 1
ATOM 2047 C CA . HIS A 1 256 ? -27.934 1.921 -17.092 1.00 47.03 256 HIS A CA 1
ATOM 2048 C C . HIS A 1 256 ? -28.381 3.079 -16.201 1.00 47.03 256 HIS A C 1
ATOM 2050 O O . HIS A 1 256 ? -27.782 3.246 -15.114 1.00 47.03 256 HIS A O 1
#